Protein AF-A0A818Z1J7-F1 (afdb_monomer_lite)

Sequence (188 aa):
MALNLFRSGLSTTNNRHVLITLINIRTHFTKAPNHHTKPKWRPYRRAKVLDIDLPDFDKDRKLRSFTMAEQREYFKREGIPPVRTAEYKPLFIDASTEPFEAYVPPEGDGKATLMSRDRLNQFYTSLKKNLATRKHSSTIRKHEPDFEPLLFADIAQQKYVDAHQALVNRDEERLIQLVTPGSFAVNI

Foldseek 3Di:
DDDDDDDDDDDDDDDDDDDPDPPPPPPPPPPPPPDDPDPVCVVVVVVVDDPDDDPPVVVVVVLVVDDPVVNVVVCVVVVPDPDPPPPDDDDDAPDDLDDPDDDDPQPPPPDDDDDDPSVVVVVVVVVVVVVVVVVVVVVVCVVPVPDDPVVVVVVVVVLVVQLVVCVVVVPVVSNPVSDHPSVVVPPD

InterPro domains:
  IPR051975 Mitochondrial Large Ribosomal Subunit mL45 [PTHR28554] (20-181)

Radius of gyration: 43.11 Å; chains: 1; bounding box: 66×80×138 Å

Structure (mmCIF, N/CA/C/O backbone):
data_AF-A0A818Z1J7-F1
#
_entry.id   AF-A0A818Z1J7-F1
#
loop_
_atom_site.group_PDB
_atom_site.id
_atom_site.type_symbol
_atom_site.label_atom_id
_atom_site.label_alt_id
_atom_site.label_comp_id
_atom_site.label_asym_id
_atom_site.label_entity_id
_atom_site.label_seq_id
_atom_site.pdbx_PDB_ins_code
_atom_site.Cartn_x
_atom_site.Cartn_y
_atom_site.Cartn_z
_atom_site.occupancy
_atom_site.B_iso_or_equiv
_atom_site.auth_seq_id
_atom_site.auth_comp_id
_atom_site.auth_asym_id
_atom_site.auth_atom_id
_atom_site.pdbx_PDB_model_num
ATOM 1 N N . MET A 1 1 ? -25.117 -46.210 -109.371 1.00 36.09 1 MET A N 1
ATOM 2 C CA . MET A 1 1 ? -24.989 -47.653 -109.658 1.00 36.09 1 MET A CA 1
ATOM 3 C C . MET A 1 1 ? -24.403 -48.324 -108.425 1.00 36.09 1 MET A C 1
ATOM 5 O O . MET A 1 1 ? -23.426 -47.819 -107.894 1.00 36.09 1 MET A O 1
ATOM 9 N N . ALA A 1 2 ? -25.083 -49.361 -107.936 1.00 32.66 2 ALA A N 1
ATOM 10 C CA . ALA A 1 2 ? -24.709 -50.234 -106.814 1.00 32.66 2 ALA A CA 1
ATOM 11 C C . ALA A 1 2 ? -23.374 -50.984 -107.100 1.00 32.66 2 ALA A C 1
ATOM 13 O O . ALA A 1 2 ? -22.930 -50.944 -108.241 1.00 32.66 2 ALA A O 1
ATOM 14 N N . LEU A 1 3 ? -22.619 -51.631 -106.201 1.00 31.86 3 LEU A N 1
ATOM 15 C CA . LEU A 1 3 ? -22.856 -52.519 -105.045 1.00 31.86 3 LEU A CA 1
ATOM 16 C C . LEU A 1 3 ? -21.504 -52.602 -104.255 1.00 31.86 3 LEU A C 1
ATOM 18 O O . LEU A 1 3 ? -20.457 -52.565 -104.888 1.00 31.86 3 LEU A O 1
ATOM 22 N N . ASN A 1 4 ? -21.462 -52.540 -102.909 1.00 37.41 4 ASN A N 1
ATOM 23 C CA . ASN A 1 4 ? -21.386 -53.679 -101.950 1.00 37.41 4 ASN A CA 1
ATOM 24 C C . ASN A 1 4 ? -20.113 -54.561 -102.090 1.00 37.41 4 ASN A C 1
ATOM 26 O O . ASN A 1 4 ? -19.904 -55.136 -103.148 1.00 37.41 4 ASN A O 1
ATOM 30 N N . LEU A 1 5 ? -19.196 -54.686 -101.111 1.00 38.97 5 LEU A N 1
ATOM 31 C CA . LEU A 1 5 ? -19.165 -55.591 -99.923 1.00 38.97 5 LEU A CA 1
ATOM 32 C C . LEU A 1 5 ? -17.669 -55.692 -99.488 1.00 38.97 5 LEU A C 1
ATOM 34 O O . LEU A 1 5 ? -16.809 -55.444 -100.320 1.00 38.97 5 LEU A O 1
ATOM 38 N N . PHE A 1 6 ? -17.180 -56.127 -98.323 1.00 34.34 6 PHE A N 1
ATOM 39 C CA . PHE A 1 6 ? -17.653 -56.421 -96.971 1.00 34.34 6 PHE A CA 1
ATOM 40 C C . PHE A 1 6 ? -16.395 -56.843 -96.168 1.00 34.34 6 PHE A C 1
ATOM 42 O O . PHE A 1 6 ? -15.581 -57.618 -96.654 1.00 34.34 6 PHE A O 1
ATOM 49 N N . ARG A 1 7 ? -16.241 -56.280 -94.963 1.00 43.38 7 ARG A N 1
ATOM 50 C CA . ARG A 1 7 ? -15.612 -56.804 -93.725 1.00 43.38 7 ARG A CA 1
ATOM 51 C C . ARG A 1 7 ? -14.855 -58.156 -93.743 1.00 43.38 7 ARG A C 1
ATOM 53 O O . ARG A 1 7 ? -15.453 -59.180 -94.041 1.00 43.38 7 ARG A O 1
ATOM 60 N N . SER A 1 8 ? -13.697 -58.183 -93.068 1.00 35.88 8 SER A N 1
ATOM 61 C CA . SER A 1 8 ? -13.413 -59.135 -91.967 1.00 35.88 8 SER A CA 1
ATOM 62 C C . SER A 1 8 ? -12.205 -58.681 -91.134 1.00 35.88 8 SER A C 1
ATOM 64 O O . SER A 1 8 ? -11.176 -58.319 -91.696 1.00 35.88 8 SER A O 1
ATOM 66 N N . GLY A 1 9 ? -12.331 -58.698 -89.805 1.00 36.06 9 GLY A N 1
ATOM 67 C CA . GLY A 1 9 ? -11.273 -58.334 -88.861 1.00 36.06 9 GLY A CA 1
ATOM 68 C C . GLY A 1 9 ? -10.889 -59.456 -87.890 1.00 36.06 9 GLY A C 1
ATOM 69 O O . GLY A 1 9 ? -11.550 -60.486 -87.845 1.00 36.06 9 GLY A O 1
ATOM 70 N N . LEU A 1 10 ? -9.872 -59.125 -87.079 1.00 46.72 10 LEU A N 1
ATOM 71 C CA . LEU A 1 10 ? -9.457 -59.666 -85.770 1.00 46.72 10 LEU A CA 1
ATOM 72 C C . LEU A 1 10 ? -8.894 -61.099 -85.675 1.00 46.72 10 LEU A C 1
ATOM 74 O O . LEU A 1 10 ? -9.605 -62.079 -85.853 1.00 46.72 10 LEU A O 1
ATOM 78 N N . SER A 1 11 ? -7.667 -61.198 -85.141 1.00 33.69 11 SER A N 1
ATOM 79 C CA . SER A 1 11 ? -7.313 -62.250 -84.176 1.00 33.69 11 SER A CA 1
ATOM 80 C C . SER A 1 11 ? -6.365 -61.721 -83.091 1.00 33.69 11 SER A C 1
ATOM 82 O O . SER A 1 11 ? -5.246 -61.288 -83.362 1.00 33.69 11 SER A O 1
ATOM 84 N N . THR A 1 12 ? -6.829 -61.779 -81.849 1.00 43.91 12 THR A N 1
ATOM 85 C CA . THR A 1 12 ? -6.055 -61.743 -80.600 1.00 43.91 12 THR A CA 1
ATOM 86 C C . THR A 1 12 ? -5.358 -63.085 -80.346 1.00 43.91 12 THR A C 1
ATOM 88 O O . THR A 1 12 ? -5.980 -64.094 -80.644 1.00 43.91 12 THR A O 1
ATOM 91 N N . THR A 1 13 ? -4.161 -63.099 -79.730 1.00 41.19 13 THR A N 1
ATOM 92 C CA . THR A 1 13 ? -3.827 -63.821 -78.465 1.00 41.19 13 THR A CA 1
ATOM 93 C C . THR A 1 13 ? -2.324 -63.761 -78.110 1.00 41.19 13 THR A C 1
ATOM 95 O O . THR A 1 13 ? -1.486 -64.212 -78.878 1.00 41.19 13 THR A O 1
ATOM 98 N N . ASN A 1 14 ? -2.045 -63.248 -76.901 1.00 36.81 14 ASN A N 1
ATOM 99 C CA . ASN A 1 14 ? -1.103 -63.688 -75.851 1.00 36.81 14 ASN A CA 1
ATOM 100 C C . ASN A 1 14 ? 0.264 -64.324 -76.188 1.00 36.81 14 ASN A C 1
ATOM 102 O O . ASN A 1 14 ? 0.317 -65.433 -76.701 1.00 36.81 14 ASN A O 1
ATOM 106 N N . ASN A 1 15 ? 1.338 -63.747 -75.624 1.00 39.16 15 ASN A N 1
ATOM 107 C CA . ASN A 1 15 ? 2.280 -64.489 -74.770 1.00 39.16 15 ASN A CA 1
ATOM 108 C C . ASN A 1 15 ? 3.037 -63.560 -73.801 1.00 39.16 15 ASN A C 1
ATOM 110 O O . ASN A 1 15 ? 3.575 -62.521 -74.170 1.00 39.16 15 ASN A O 1
ATOM 114 N N . ARG A 1 16 ? 3.011 -63.951 -72.524 1.00 40.19 16 ARG A N 1
ATOM 115 C CA . ARG A 1 16 ? 3.645 -63.315 -71.363 1.00 40.19 16 ARG A CA 1
ATOM 116 C C . ARG A 1 16 ? 5.148 -63.576 -71.404 1.00 40.19 16 ARG A C 1
ATOM 118 O O . ARG A 1 16 ? 5.475 -64.731 -71.586 1.00 40.19 16 ARG A O 1
ATOM 125 N N . HIS A 1 17 ? 6.004 -62.593 -71.114 1.00 32.59 17 HIS A N 1
ATOM 126 C CA . HIS A 1 17 ? 7.209 -62.766 -70.280 1.00 32.59 17 HIS A CA 1
ATOM 127 C C . HIS A 1 17 ? 7.753 -61.396 -69.828 1.00 32.59 17 HIS A C 1
ATOM 129 O O . HIS A 1 17 ? 8.353 -60.648 -70.586 1.00 32.59 17 HIS A O 1
ATOM 135 N N . VAL A 1 18 ? 7.440 -61.082 -68.568 1.00 45.03 18 VAL A N 1
ATOM 136 C CA . VAL A 1 18 ? 8.271 -60.427 -67.544 1.00 45.03 18 VAL A CA 1
ATOM 137 C C . VAL A 1 18 ? 9.494 -59.646 -68.042 1.00 45.03 18 VAL A C 1
ATOM 139 O O . VAL A 1 18 ? 10.533 -60.236 -68.298 1.00 45.03 18 VAL A O 1
ATOM 142 N N . LEU A 1 19 ? 9.414 -58.316 -67.986 1.00 30.86 19 LEU A N 1
ATOM 143 C CA . LEU A 1 19 ? 10.537 -57.454 -67.610 1.00 30.86 19 LEU A CA 1
ATOM 144 C C . LEU A 1 19 ? 9.967 -56.289 -66.798 1.00 30.86 19 LEU A C 1
ATOM 146 O O . LEU A 1 19 ? 9.574 -55.247 -67.316 1.00 30.86 19 LEU A O 1
ATOM 150 N N . ILE A 1 20 ? 9.866 -56.525 -65.490 1.00 36.69 20 ILE A N 1
ATOM 151 C CA . ILE A 1 20 ? 9.662 -55.487 -64.484 1.00 36.69 20 ILE A CA 1
ATOM 152 C C . ILE A 1 20 ? 10.943 -54.650 -64.501 1.00 36.69 20 ILE A C 1
ATOM 154 O O . ILE A 1 20 ? 11.940 -55.003 -63.873 1.00 36.69 20 ILE A O 1
ATOM 158 N N . THR A 1 21 ? 10.953 -53.567 -65.275 1.00 36.56 21 THR A N 1
ATOM 159 C CA . THR A 1 21 ? 11.998 -52.554 -65.163 1.00 36.56 21 THR A CA 1
ATOM 160 C C . THR A 1 21 ? 11.827 -51.883 -63.811 1.00 36.56 21 THR A C 1
ATOM 162 O O . THR A 1 21 ? 10.853 -51.167 -63.579 1.00 36.56 21 THR A O 1
ATOM 165 N N . LEU A 1 22 ? 12.766 -52.165 -62.911 1.00 33.25 22 LEU A N 1
ATOM 166 C CA . LEU A 1 22 ? 12.952 -51.480 -61.642 1.00 33.25 22 LEU A CA 1
ATOM 167 C C . LEU A 1 22 ? 12.948 -49.967 -61.892 1.00 33.25 22 LEU A C 1
ATOM 169 O O . LEU A 1 22 ? 13.926 -49.403 -62.384 1.00 33.25 22 LEU A O 1
ATOM 173 N N . ILE A 1 23 ? 11.837 -49.308 -61.560 1.00 35.66 23 ILE A N 1
ATOM 174 C CA . ILE A 1 23 ? 11.794 -47.857 -61.427 1.00 35.66 23 ILE A CA 1
ATOM 175 C C . ILE A 1 23 ? 12.678 -47.547 -60.224 1.00 35.66 23 ILE A C 1
ATOM 177 O O . ILE A 1 23 ? 12.293 -47.713 -59.069 1.00 35.66 23 ILE A O 1
ATOM 181 N N . ASN A 1 24 ? 13.913 -47.168 -60.520 1.00 34.34 24 ASN A N 1
ATOM 182 C CA . ASN A 1 24 ? 14.900 -46.741 -59.552 1.00 34.34 24 ASN A CA 1
ATOM 183 C C . ASN A 1 24 ? 14.463 -45.358 -59.042 1.00 34.34 24 ASN A C 1
ATOM 185 O O . ASN A 1 24 ? 14.883 -44.326 -59.563 1.00 34.34 24 ASN A O 1
ATOM 189 N N . ILE A 1 25 ? 13.547 -45.323 -58.068 1.00 43.12 25 ILE A N 1
ATOM 190 C CA . ILE A 1 25 ? 13.169 -44.090 -57.374 1.00 43.12 25 ILE A CA 1
ATOM 191 C C . ILE A 1 25 ? 14.331 -43.731 -56.447 1.00 43.12 25 ILE A C 1
ATOM 193 O O . ILE A 1 25 ? 14.299 -43.946 -55.237 1.00 43.12 25 ILE A O 1
ATOM 197 N N . ARG A 1 26 ? 15.393 -43.165 -57.019 1.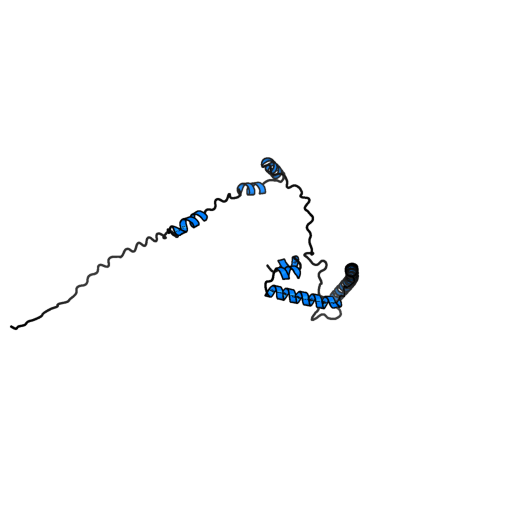00 38.00 26 ARG A N 1
ATOM 198 C CA . ARG A 1 26 ? 16.381 -42.429 -56.244 1.00 38.00 26 ARG A CA 1
ATOM 199 C C . ARG A 1 26 ? 15.754 -41.084 -55.898 1.00 38.00 26 ARG A C 1
ATOM 201 O O . ARG A 1 26 ? 15.987 -40.087 -56.575 1.00 38.00 26 ARG A O 1
ATOM 208 N N . THR A 1 27 ? 14.917 -41.052 -54.860 1.00 46.91 27 THR A N 1
ATOM 209 C CA . THR A 1 27 ? 14.489 -39.789 -54.253 1.00 46.91 27 THR A CA 1
ATOM 210 C C . THR A 1 27 ? 15.706 -39.144 -53.604 1.00 46.91 27 THR A C 1
ATOM 212 O O . THR A 1 27 ? 15.965 -39.304 -52.411 1.00 46.91 27 THR A O 1
ATOM 215 N N . HIS A 1 28 ? 16.471 -38.388 -54.384 1.00 46.50 28 HIS A N 1
ATOM 216 C CA . HIS A 1 28 ? 17.234 -37.291 -53.822 1.00 46.50 28 HIS A CA 1
ATOM 217 C C . HIS A 1 28 ? 16.204 -36.292 -53.290 1.00 46.50 28 HIS A C 1
ATOM 219 O O . HIS A 1 28 ? 15.769 -35.395 -54.006 1.00 46.50 28 HIS A O 1
ATOM 225 N N . PHE A 1 29 ? 15.780 -36.454 -52.034 1.00 48.66 29 PHE A N 1
ATOM 226 C CA . PHE A 1 29 ? 15.201 -35.355 -51.273 1.00 48.66 29 PHE A CA 1
ATOM 227 C C . PHE A 1 29 ? 16.310 -34.317 -51.072 1.00 48.66 29 PHE A C 1
ATOM 229 O O . PHE A 1 29 ? 16.877 -34.173 -49.991 1.00 48.66 29 PHE A O 1
ATOM 236 N N . THR A 1 30 ? 16.645 -33.571 -52.123 1.00 54.38 30 THR A N 1
ATOM 237 C CA . THR A 1 30 ? 17.171 -32.229 -51.934 1.00 54.38 30 THR A CA 1
ATOM 238 C C . THR A 1 30 ? 16.044 -31.500 -51.227 1.00 54.38 30 THR A C 1
ATOM 240 O O . THR A 1 30 ? 15.013 -31.230 -51.846 1.00 54.38 30 THR A O 1
ATOM 243 N N . LYS A 1 31 ? 16.164 -31.269 -49.914 1.00 54.44 31 LYS A N 1
ATOM 244 C CA . LYS A 1 31 ? 15.254 -30.356 -49.220 1.00 54.44 31 LYS A CA 1
ATOM 245 C C . LYS A 1 31 ? 15.236 -29.093 -50.071 1.00 54.44 31 LYS A C 1
ATOM 247 O O . LYS A 1 31 ? 16.276 -28.447 -50.200 1.00 54.44 31 LYS A O 1
ATOM 252 N N . ALA A 1 32 ? 14.108 -28.798 -50.720 1.00 55.69 32 ALA A N 1
ATOM 253 C CA . ALA A 1 32 ? 13.959 -27.528 -51.405 1.00 55.69 32 ALA A CA 1
ATOM 254 C C . ALA A 1 32 ? 14.344 -26.462 -50.372 1.00 55.69 32 ALA A C 1
ATOM 256 O O . ALA A 1 32 ? 13.879 -26.561 -49.228 1.00 55.69 32 ALA A O 1
ATOM 257 N N . PRO A 1 33 ? 15.251 -25.521 -50.687 1.00 59.09 33 PRO A N 1
ATOM 258 C CA . PRO A 1 33 ? 15.600 -24.497 -49.724 1.00 59.09 33 PRO A CA 1
ATOM 259 C C . PRO A 1 33 ? 14.288 -23.855 -49.286 1.00 59.09 33 PRO A C 1
ATOM 261 O O .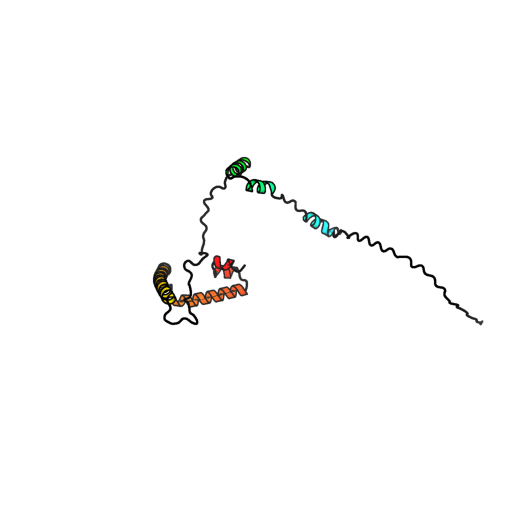 PRO A 1 33 ? 13.502 -23.421 -50.130 1.00 59.09 33 PRO A O 1
ATOM 264 N N . ASN A 1 34 ? 14.026 -23.831 -47.976 1.00 57.59 34 ASN A N 1
ATOM 265 C CA . ASN A 1 34 ? 12.813 -23.246 -47.396 1.00 57.59 34 ASN A CA 1
ATOM 266 C C . ASN A 1 34 ? 12.894 -21.704 -47.450 1.00 57.59 34 ASN A C 1
ATOM 268 O O . ASN A 1 34 ? 12.636 -20.987 -46.489 1.00 57.59 34 ASN A O 1
ATOM 272 N N . HIS A 1 35 ? 13.384 -21.199 -48.579 1.00 62.41 35 HIS A N 1
ATOM 273 C CA . HIS A 1 35 ? 13.694 -19.828 -48.881 1.00 62.41 35 HIS A CA 1
ATOM 274 C C . HIS A 1 35 ? 12.859 -19.441 -50.092 1.00 62.41 35 HIS A C 1
ATOM 276 O O . HIS A 1 35 ? 13.107 -19.826 -51.235 1.00 62.41 35 HIS A O 1
ATOM 282 N N . HIS A 1 36 ? 11.846 -18.642 -49.817 1.00 66.94 36 HIS A N 1
ATOM 283 C CA . HIS A 1 36 ? 10.948 -18.121 -50.816 1.00 66.94 36 HIS A CA 1
ATOM 284 C C . HIS A 1 36 ? 11.689 -17.209 -51.816 1.00 66.94 36 HIS A C 1
ATOM 286 O O . HIS A 1 36 ? 12.124 -16.112 -51.472 1.00 66.94 36 HIS A O 1
ATOM 292 N N . THR A 1 37 ? 11.826 -17.620 -53.076 1.00 73.62 37 THR A N 1
ATOM 293 C CA . THR A 1 37 ? 12.627 -16.910 -54.093 1.00 73.62 37 THR A CA 1
ATOM 294 C C . THR A 1 37 ? 11.957 -15.675 -54.706 1.00 73.62 37 THR A C 1
ATOM 296 O O . THR A 1 37 ? 12.637 -14.925 -55.407 1.00 73.62 37 THR A O 1
ATOM 299 N N . LYS A 1 38 ? 10.670 -15.380 -54.437 1.00 84.75 38 LYS A N 1
ATOM 300 C CA . LYS A 1 38 ? 9.993 -14.262 -55.128 1.00 84.75 38 LYS A CA 1
ATOM 301 C C . LYS A 1 38 ? 10.608 -12.888 -54.778 1.00 84.75 38 LYS A C 1
ATOM 303 O O . LYS A 1 38 ? 10.966 -12.654 -53.615 1.00 84.75 38 LYS A O 1
ATOM 308 N N . PRO A 1 39 ? 10.658 -11.943 -55.742 1.00 85.38 39 PRO A N 1
ATOM 309 C CA . PRO A 1 39 ? 11.245 -10.612 -55.551 1.00 85.38 39 PRO A CA 1
ATOM 310 C C . PRO A 1 39 ? 10.586 -9.765 -54.457 1.00 85.38 39 PRO A C 1
ATOM 312 O O . PRO A 1 39 ? 11.291 -9.046 -53.754 1.00 85.38 39 PRO A O 1
ATOM 315 N N . LYS A 1 40 ? 9.265 -9.909 -54.262 1.00 85.50 40 LYS A N 1
ATOM 316 C CA . LYS A 1 40 ? 8.468 -9.180 -53.253 1.00 85.50 40 LYS A CA 1
ATOM 317 C C . LYS A 1 40 ? 9.055 -9.263 -51.837 1.00 85.50 40 LYS A C 1
ATOM 319 O O . LYS A 1 40 ? 8.903 -8.335 -51.055 1.00 85.50 40 LYS A O 1
ATOM 324 N N . TRP A 1 41 ? 9.759 -10.350 -51.518 1.00 86.75 41 TRP A N 1
ATOM 325 C CA . TRP A 1 41 ? 10.260 -10.617 -50.167 1.00 86.75 41 TRP A CA 1
ATOM 326 C C . TRP A 1 41 ? 11.756 -10.353 -49.994 1.00 86.75 41 TRP A C 1
ATOM 328 O O . TRP A 1 41 ? 12.288 -10.529 -48.902 1.00 86.75 41 TRP A O 1
ATOM 338 N N . ARG A 1 42 ? 12.442 -9.889 -51.049 1.00 82.81 42 ARG A N 1
ATOM 339 C CA . ARG A 1 42 ? 13.832 -9.413 -50.970 1.00 82.81 42 ARG A CA 1
ATOM 340 C C . ARG A 1 42 ? 14.052 -8.341 -49.889 1.00 82.81 42 ARG A C 1
ATOM 342 O O . ARG A 1 42 ? 15.030 -8.504 -49.161 1.00 82.81 42 ARG A O 1
ATOM 349 N N . PRO A 1 43 ? 13.199 -7.303 -49.729 1.00 85.81 43 PRO A N 1
ATOM 350 C CA . PRO A 1 43 ? 13.417 -6.294 -48.690 1.00 85.81 43 PRO A CA 1
ATOM 351 C C . PRO A 1 43 ? 13.303 -6.879 -47.277 1.00 85.81 43 PRO A C 1
ATOM 353 O O . PRO A 1 43 ? 14.186 -6.654 -46.461 1.00 85.81 43 PRO A O 1
ATOM 356 N N . TYR A 1 44 ? 12.300 -7.721 -47.010 1.00 84.88 44 TYR A N 1
ATOM 357 C CA . TYR A 1 44 ? 12.121 -8.359 -45.698 1.00 84.88 44 TYR A CA 1
ATOM 358 C C . TYR A 1 44 ? 13.251 -9.333 -45.339 1.00 84.88 44 TYR A C 1
ATOM 360 O O . TYR A 1 44 ? 13.646 -9.431 -44.183 1.00 84.88 44 TYR A O 1
ATOM 368 N N . ARG A 1 45 ? 13.821 -10.034 -46.329 1.00 82.88 45 ARG A N 1
ATOM 369 C CA . ARG A 1 45 ? 15.004 -10.882 -46.106 1.00 82.88 45 ARG A CA 1
ATOM 370 C C . ARG A 1 45 ? 16.247 -10.081 -45.762 1.00 82.88 45 ARG A C 1
ATOM 372 O O . ARG A 1 45 ? 17.026 -10.528 -44.931 1.00 82.88 45 ARG A O 1
ATOM 379 N N . ARG A 1 46 ? 16.419 -8.923 -46.400 1.00 81.31 46 ARG A N 1
ATOM 380 C CA . ARG A 1 46 ? 17.490 -7.987 -46.061 1.00 81.31 46 ARG A CA 1
ATOM 381 C C . ARG A 1 46 ? 17.289 -7.441 -44.645 1.00 81.31 46 ARG A C 1
ATOM 383 O O . ARG A 1 46 ? 18.231 -7.449 -43.877 1.00 81.31 46 ARG A O 1
ATOM 390 N N . ALA A 1 47 ? 16.053 -7.094 -44.285 1.00 85.44 47 ALA A N 1
ATOM 391 C CA . ALA A 1 47 ? 15.695 -6.567 -42.967 1.00 85.44 47 ALA A CA 1
ATOM 392 C C . ALA A 1 47 ? 15.778 -7.587 -41.812 1.00 85.44 47 ALA A C 1
ATOM 394 O O . ALA A 1 47 ? 15.737 -7.188 -40.655 1.00 85.44 47 ALA A O 1
ATOM 395 N N . LYS A 1 48 ? 15.887 -8.896 -42.091 1.00 79.62 48 LYS A N 1
ATOM 396 C CA . LYS A 1 48 ? 16.131 -9.920 -41.056 1.00 79.62 48 LYS A CA 1
ATOM 397 C C . LYS A 1 48 ? 17.522 -9.776 -40.431 1.00 79.62 48 LYS A C 1
ATOM 399 O O . LYS A 1 48 ? 17.701 -10.107 -39.263 1.00 79.62 48 LYS A O 1
ATOM 404 N N . VAL A 1 49 ? 18.506 -9.367 -41.230 1.00 81.00 49 VAL A N 1
ATOM 405 C CA . VAL A 1 49 ? 19.862 -9.107 -40.750 1.00 81.00 49 VAL A CA 1
ATOM 406 C C . VAL A 1 49 ? 19.861 -7.665 -40.276 1.00 81.00 49 VAL A C 1
ATOM 408 O O . VAL A 1 49 ? 19.892 -6.741 -41.081 1.00 81.00 49 VAL A O 1
ATOM 411 N N . LEU A 1 50 ? 19.686 -7.496 -38.971 1.00 82.50 50 LEU A N 1
ATOM 412 C CA . LEU A 1 50 ? 19.786 -6.198 -38.331 1.00 82.50 50 LEU A CA 1
ATOM 413 C C . LEU A 1 50 ? 21.258 -5.987 -37.983 1.00 82.50 50 LEU A C 1
ATOM 415 O O . LEU A 1 50 ? 21.831 -6.801 -37.257 1.00 82.50 50 LEU A O 1
ATOM 419 N N . ASP A 1 51 ? 21.846 -4.909 -38.493 1.00 81.56 51 ASP A N 1
ATOM 420 C CA . ASP A 1 51 ? 23.181 -4.462 -38.098 1.00 81.56 51 ASP A CA 1
ATOM 421 C C . ASP A 1 51 ? 23.062 -3.804 -36.715 1.00 81.56 51 ASP A C 1
ATOM 423 O O . ASP A 1 51 ? 22.967 -2.587 -36.579 1.00 81.56 51 ASP A O 1
ATOM 427 N N . ILE A 1 52 ? 22.926 -4.640 -35.686 1.00 83.75 52 ILE A N 1
ATOM 428 C CA . ILE A 1 52 ? 22.929 -4.223 -34.286 1.00 83.75 52 ILE A CA 1
ATOM 429 C C . ILE A 1 52 ? 24.335 -4.490 -33.778 1.00 83.75 52 ILE A C 1
ATOM 431 O O . ILE A 1 52 ? 24.814 -5.619 -33.875 1.00 83.75 52 ILE A O 1
ATOM 435 N N . ASP A 1 53 ? 24.983 -3.482 -33.209 1.00 85.44 53 ASP A N 1
ATOM 436 C CA . ASP A 1 53 ? 26.221 -3.705 -32.477 1.00 85.44 53 ASP A CA 1
ATOM 437 C C . ASP A 1 53 ? 25.883 -4.494 -31.211 1.00 85.44 53 ASP A C 1
ATOM 439 O O . ASP A 1 53 ? 25.221 -3.994 -30.295 1.00 85.44 53 ASP A O 1
ATOM 443 N N . LEU A 1 54 ? 26.270 -5.773 -31.184 1.00 84.19 54 LEU A N 1
ATOM 444 C CA . LEU A 1 54 ? 26.089 -6.579 -29.985 1.00 84.19 54 LEU A CA 1
ATOM 445 C C . LEU A 1 54 ? 27.003 -6.027 -28.882 1.00 84.19 54 LEU A C 1
ATOM 447 O O . LEU A 1 54 ? 28.153 -5.668 -29.156 1.00 84.19 54 LEU A O 1
ATOM 451 N N . PRO A 1 55 ? 26.532 -6.010 -27.625 1.00 86.56 55 PRO A N 1
ATOM 452 C CA . PRO A 1 55 ? 27.407 -5.791 -26.488 1.00 86.56 55 PRO A CA 1
ATOM 453 C C . PRO A 1 55 ? 28.561 -6.797 -26.501 1.00 86.56 55 PRO A C 1
ATOM 455 O O . PRO A 1 55 ? 28.387 -7.968 -26.846 1.00 86.56 55 PRO A O 1
ATOM 458 N N . ASP A 1 56 ? 29.739 -6.346 -26.091 1.00 87.50 56 ASP A N 1
ATOM 459 C CA . ASP A 1 56 ? 30.902 -7.215 -25.969 1.00 87.50 56 ASP A CA 1
ATOM 460 C C . ASP A 1 56 ? 30.795 -8.058 -24.687 1.00 87.50 56 ASP A C 1
ATOM 462 O O . ASP A 1 56 ? 31.192 -7.647 -23.593 1.00 87.50 56 ASP A O 1
ATOM 466 N N . PHE A 1 57 ? 30.222 -9.253 -24.826 1.00 86.81 57 PHE A N 1
ATOM 467 C CA . PHE A 1 57 ? 29.990 -10.172 -23.711 1.00 86.81 57 PHE A CA 1
ATOM 468 C C . PHE A 1 57 ? 31.280 -10.664 -23.040 1.00 86.81 57 PHE A C 1
ATOM 470 O O . PHE A 1 57 ? 31.242 -11.083 -21.877 1.00 86.81 57 PHE A O 1
ATOM 477 N N . ASP A 1 58 ? 32.421 -10.616 -23.734 1.00 88.31 58 ASP A N 1
ATOM 478 C CA . ASP A 1 58 ? 33.702 -11.032 -23.166 1.00 88.31 58 ASP A CA 1
ATOM 479 C C . ASP A 1 58 ? 34.224 -9.994 -22.168 1.00 88.31 58 ASP A C 1
ATOM 481 O O . ASP A 1 58 ? 34.756 -10.364 -21.114 1.00 88.31 58 ASP A O 1
ATOM 485 N N . LYS A 1 59 ? 33.987 -8.699 -22.423 1.00 84.81 59 LYS A N 1
ATOM 486 C CA . LYS A 1 59 ? 34.266 -7.628 -21.450 1.00 84.81 59 LYS A CA 1
ATOM 487 C C . LYS A 1 59 ? 33.442 -7.799 -20.180 1.00 84.81 59 LYS A C 1
ATOM 489 O O . LYS A 1 59 ? 34.002 -7.746 -19.085 1.00 84.81 59 LYS A O 1
ATOM 494 N N . ASP A 1 60 ? 32.151 -8.093 -20.311 1.00 84.00 60 ASP A N 1
ATOM 495 C CA . ASP A 1 60 ? 31.256 -8.314 -19.170 1.00 84.00 60 ASP A CA 1
ATOM 496 C C . ASP A 1 60 ? 31.653 -9.537 -18.342 1.00 84.00 60 ASP A C 1
ATOM 498 O O . ASP A 1 60 ? 31.610 -9.514 -17.108 1.00 84.00 60 ASP A O 1
ATOM 502 N N . ARG A 1 61 ? 32.050 -10.627 -19.007 1.00 87.31 61 ARG A N 1
ATOM 503 C CA . ARG A 1 61 ? 32.529 -11.834 -18.327 1.00 87.31 61 ARG A CA 1
ATOM 504 C C . ARG A 1 61 ? 33.816 -11.549 -17.553 1.00 87.31 61 ARG A C 1
ATOM 506 O O . ARG A 1 61 ? 33.940 -11.974 -16.405 1.00 87.31 61 ARG A O 1
ATOM 513 N N . LYS A 1 62 ? 34.740 -10.796 -18.154 1.00 87.31 62 LYS A N 1
ATOM 514 C CA . LYS A 1 62 ? 36.004 -10.394 -17.529 1.00 87.31 62 LYS A CA 1
ATOM 515 C C . LYS A 1 62 ? 35.774 -9.467 -16.332 1.00 87.31 62 LYS A C 1
ATOM 517 O O . LYS A 1 62 ? 36.336 -9.700 -15.265 1.00 87.31 62 LYS A O 1
ATOM 522 N N . LEU A 1 63 ? 34.873 -8.494 -16.469 1.00 85.44 63 LEU A N 1
ATOM 523 C CA . LEU A 1 63 ? 34.462 -7.574 -15.405 1.00 85.44 63 LEU A CA 1
ATOM 524 C C . LEU A 1 63 ? 33.959 -8.293 -14.149 1.00 85.44 63 LEU A C 1
ATOM 526 O O . LEU A 1 63 ? 34.361 -7.946 -13.042 1.00 85.44 63 LEU A O 1
ATOM 530 N N . ARG A 1 64 ? 33.129 -9.331 -14.313 1.00 85.19 64 ARG A N 1
ATOM 531 C CA . ARG A 1 64 ? 32.607 -10.134 -13.189 1.00 85.19 64 ARG A CA 1
ATOM 532 C C . ARG A 1 64 ? 33.687 -10.941 -12.468 1.00 85.19 64 ARG A C 1
ATOM 534 O O . ARG A 1 64 ? 33.508 -11.262 -11.300 1.00 85.19 64 ARG A O 1
ATOM 541 N N . SER A 1 65 ? 34.774 -11.285 -13.161 1.00 89.06 65 SER A N 1
ATOM 542 C CA . SER A 1 65 ? 35.895 -12.046 -12.591 1.00 89.06 65 SER A CA 1
ATOM 543 C C . SER A 1 65 ? 36.911 -11.184 -11.836 1.00 89.06 65 SER A C 1
ATOM 545 O O . SER A 1 65 ? 37.698 -11.719 -11.061 1.00 89.06 65 SER A O 1
ATOM 547 N N . PHE A 1 66 ? 36.896 -9.865 -12.047 1.00 89.25 66 PHE A N 1
ATOM 548 C CA . PHE A 1 66 ? 37.822 -8.940 -11.404 1.00 89.25 66 PHE A CA 1
ATOM 549 C C . PHE A 1 66 ? 37.492 -8.706 -9.932 1.00 89.25 66 PHE A C 1
ATOM 551 O O . PHE A 1 66 ? 36.328 -8.616 -9.533 1.00 89.25 66 PHE A O 1
ATOM 558 N N . THR A 1 67 ? 38.537 -8.496 -9.137 1.00 92.94 67 THR A N 1
ATOM 559 C CA . THR A 1 67 ? 38.424 -7.967 -7.776 1.00 92.94 67 THR A CA 1
ATOM 560 C C . THR A 1 67 ? 37.991 -6.497 -7.790 1.00 92.94 67 THR A C 1
ATOM 562 O O . THR A 1 67 ? 38.128 -5.788 -8.786 1.00 92.94 67 THR A O 1
ATOM 565 N N . MET A 1 68 ? 37.491 -5.986 -6.662 1.00 85.94 68 MET A N 1
ATOM 566 C CA . MET A 1 68 ? 36.978 -4.610 -6.580 1.00 85.94 68 MET A CA 1
ATOM 567 C C . MET A 1 68 ? 38.036 -3.535 -6.922 1.00 85.94 68 MET A C 1
ATOM 569 O O . MET A 1 68 ? 37.690 -2.454 -7.398 1.00 85.94 68 MET A O 1
ATOM 573 N N . ALA A 1 69 ? 39.327 -3.818 -6.704 1.00 89.69 69 ALA A N 1
ATOM 574 C CA . ALA A 1 69 ? 40.429 -2.928 -7.079 1.00 89.69 69 ALA A CA 1
ATOM 575 C C . ALA A 1 69 ? 40.678 -2.931 -8.597 1.00 89.69 69 ALA A C 1
ATOM 577 O O . ALA A 1 69 ? 40.716 -1.870 -9.217 1.00 89.69 69 ALA A O 1
ATOM 578 N N . GLU A 1 70 ? 40.748 -4.115 -9.204 1.00 92.31 70 GLU A N 1
ATOM 579 C CA . GLU A 1 70 ? 40.912 -4.285 -10.653 1.00 92.31 70 GLU A CA 1
ATOM 580 C C . GLU A 1 70 ? 39.727 -3.701 -11.432 1.00 92.31 70 GLU A C 1
ATOM 582 O O . GLU A 1 70 ? 39.919 -3.076 -12.474 1.00 92.31 70 GLU A O 1
ATOM 587 N N . 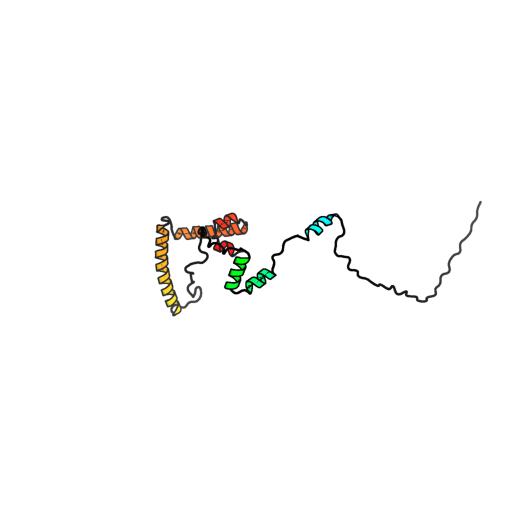GLN A 1 71 ? 38.504 -3.823 -10.902 1.00 90.38 71 GLN A N 1
ATOM 588 C CA . GLN A 1 71 ? 37.320 -3.175 -11.470 1.00 90.38 71 GLN A CA 1
ATOM 589 C C . GLN A 1 71 ? 37.471 -1.650 -11.483 1.00 90.38 71 GLN A C 1
ATOM 591 O O . GLN A 1 71 ? 37.214 -1.018 -12.504 1.00 90.38 71 GLN A O 1
ATOM 596 N N . ARG A 1 72 ? 37.937 -1.040 -10.385 1.00 88.31 72 ARG A N 1
ATOM 597 C CA . ARG A 1 72 ? 38.178 0.414 -10.324 1.00 88.31 72 ARG A CA 1
ATOM 598 C C . ARG A 1 72 ? 39.246 0.862 -11.319 1.00 88.31 72 ARG A C 1
ATOM 600 O O . ARG A 1 72 ? 39.074 1.897 -11.957 1.00 88.31 72 ARG A O 1
ATOM 607 N N . GLU A 1 73 ? 40.327 0.100 -11.469 1.00 91.69 73 GLU A N 1
ATOM 608 C CA . GLU A 1 73 ? 41.369 0.379 -12.465 1.00 91.69 73 GLU A CA 1
ATOM 609 C C . GLU A 1 73 ? 40.856 0.244 -13.898 1.00 91.69 73 GLU A C 1
ATOM 611 O O . GLU A 1 73 ? 41.169 1.086 -14.740 1.00 91.69 73 GLU A O 1
ATOM 616 N N . TYR A 1 74 ? 40.046 -0.782 -14.169 1.00 91.06 74 TYR A N 1
ATOM 617 C CA . TYR A 1 74 ? 39.369 -0.963 -15.448 1.00 91.06 74 TYR A CA 1
ATOM 618 C C . TYR A 1 74 ? 38.443 0.219 -15.749 1.00 91.06 74 TYR A C 1
ATOM 620 O O . TYR A 1 74 ? 38.600 0.854 -16.785 1.00 91.06 74 TYR A O 1
ATOM 628 N N . PHE A 1 75 ? 37.548 0.591 -14.827 1.00 91.06 75 PHE A N 1
ATOM 629 C CA . PHE A 1 75 ? 36.639 1.727 -15.014 1.00 91.06 75 PHE A CA 1
ATOM 630 C C . PHE A 1 75 ? 37.397 3.043 -15.215 1.00 91.06 75 PHE A C 1
ATOM 632 O O . PHE A 1 75 ? 37.033 3.833 -16.081 1.00 91.06 75 PHE A O 1
ATOM 639 N N . LYS A 1 76 ? 38.506 3.254 -14.494 1.00 91.12 76 LYS A N 1
ATOM 640 C CA . LYS A 1 76 ? 39.378 4.420 -14.690 1.00 91.12 76 LYS A CA 1
ATOM 641 C C . LYS A 1 76 ? 40.056 4.419 -16.064 1.00 91.12 76 LYS A C 1
ATOM 643 O O . LYS A 1 76 ? 40.175 5.479 -16.669 1.00 91.12 76 LYS A O 1
ATOM 648 N N . ARG A 1 77 ? 40.499 3.254 -16.550 1.00 92.06 77 ARG A N 1
ATOM 649 C CA . ARG A 1 77 ? 41.131 3.080 -17.869 1.00 92.06 77 ARG A CA 1
ATOM 650 C C . ARG A 1 77 ? 40.150 3.311 -19.012 1.00 92.06 77 ARG A C 1
ATOM 652 O O . ARG A 1 77 ? 40.493 4.005 -19.959 1.00 92.06 77 ARG A O 1
ATOM 659 N N . GLU A 1 78 ? 38.942 2.771 -18.888 1.00 90.75 78 GLU A N 1
ATOM 660 C CA . GLU A 1 78 ? 37.843 2.978 -19.838 1.00 90.75 78 GLU A CA 1
ATOM 661 C C . GLU A 1 78 ? 37.228 4.384 -19.725 1.00 90.75 78 GLU A C 1
ATOM 663 O O . GLU A 1 78 ? 36.364 4.753 -20.514 1.00 90.75 78 GLU A O 1
ATOM 668 N N . GLY A 1 79 ? 37.651 5.185 -18.739 1.00 90.31 79 GLY A N 1
ATOM 669 C CA . GLY A 1 79 ? 37.134 6.534 -18.524 1.00 90.31 79 GLY A CA 1
ATOM 670 C C . GLY A 1 79 ? 35.680 6.566 -18.051 1.00 90.31 79 GLY A C 1
ATOM 671 O O . GLY A 1 79 ? 35.030 7.600 -18.176 1.00 90.31 79 GLY A O 1
ATOM 672 N N . ILE A 1 80 ? 35.166 5.462 -17.502 1.00 89.06 80 ILE A N 1
ATOM 673 C CA . ILE A 1 80 ? 33.832 5.388 -16.907 1.00 89.06 80 ILE A CA 1
ATOM 674 C C . ILE A 1 80 ? 33.938 5.990 -15.501 1.00 89.06 80 ILE A C 1
ATOM 676 O O . ILE A 1 80 ? 34.536 5.370 -14.613 1.00 89.06 80 ILE A O 1
ATOM 680 N N . PRO A 1 81 ? 33.406 7.203 -15.264 1.00 85.00 81 PRO A N 1
ATOM 681 C CA . PRO A 1 81 ? 33.420 7.765 -13.926 1.00 85.00 81 PRO A CA 1
ATOM 682 C C . PRO A 1 81 ? 32.550 6.893 -13.011 1.00 85.00 81 PRO A C 1
ATOM 684 O O . PRO A 1 81 ? 31.572 6.300 -13.481 1.00 85.00 81 PRO A O 1
ATOM 687 N N . PRO A 1 82 ? 32.841 6.827 -11.698 1.00 84.69 82 PRO A N 1
ATOM 688 C CA . PRO A 1 82 ? 31.857 6.294 -10.771 1.00 84.69 82 PRO A CA 1
ATOM 689 C C . PRO A 1 82 ? 30.560 7.073 -10.983 1.00 84.69 82 PRO A C 1
ATOM 691 O O . PRO A 1 82 ? 30.590 8.297 -11.161 1.00 84.69 82 PRO A O 1
ATOM 694 N N . VAL A 1 83 ? 29.431 6.363 -10.994 1.00 78.44 83 VAL A N 1
ATOM 695 C CA . VAL A 1 83 ? 28.124 7.015 -11.035 1.00 78.44 83 VAL A CA 1
ATOM 696 C C . VAL A 1 83 ? 28.138 8.031 -9.901 1.00 78.44 83 VAL A C 1
ATOM 698 O O . VAL A 1 83 ? 28.376 7.663 -8.747 1.00 78.44 83 VAL A O 1
ATOM 701 N N . ARG A 1 84 ? 27.984 9.320 -10.236 1.00 76.31 84 ARG A N 1
ATOM 702 C CA . ARG A 1 84 ? 27.802 10.361 -9.222 1.00 76.31 84 ARG A CA 1
ATOM 703 C C . ARG A 1 84 ? 26.738 9.829 -8.275 1.00 76.31 84 ARG A C 1
ATOM 705 O O . ARG A 1 84 ? 25.718 9.356 -8.770 1.00 76.31 84 ARG A O 1
ATOM 712 N N . THR A 1 85 ? 26.976 9.852 -6.963 1.00 72.56 85 THR A N 1
ATOM 713 C CA . THR A 1 85 ? 25.913 9.578 -5.992 1.00 72.56 85 THR A CA 1
ATOM 714 C C . THR A 1 85 ? 24.840 10.609 -6.272 1.00 72.56 85 THR A C 1
ATOM 716 O O . THR A 1 85 ? 24.974 11.767 -5.888 1.00 72.56 85 THR A O 1
ATOM 719 N N . ALA A 1 86 ? 23.867 10.230 -7.094 1.00 64.75 86 ALA A N 1
ATOM 720 C CA . ALA A 1 86 ? 22.811 11.119 -7.487 1.00 64.75 86 ALA A CA 1
ATOM 721 C C . ALA A 1 86 ? 22.077 11.416 -6.189 1.00 64.75 86 ALA A C 1
ATOM 723 O O . ALA A 1 86 ? 21.539 10.510 -5.551 1.00 64.75 86 ALA A O 1
ATOM 724 N N . GLU A 1 87 ? 22.108 12.672 -5.764 1.00 71.19 87 GLU A N 1
ATOM 725 C CA . GLU A 1 87 ? 21.088 13.185 -4.870 1.00 71.19 87 GLU A CA 1
ATOM 726 C C . GLU A 1 87 ? 19.792 13.108 -5.676 1.00 71.19 87 GLU A C 1
ATOM 728 O O . GLU A 1 87 ? 19.439 14.014 -6.431 1.00 71.19 87 GLU A O 1
ATOM 733 N N . TYR A 1 88 ? 19.158 11.936 -5.660 1.00 74.12 88 TYR A N 1
ATOM 73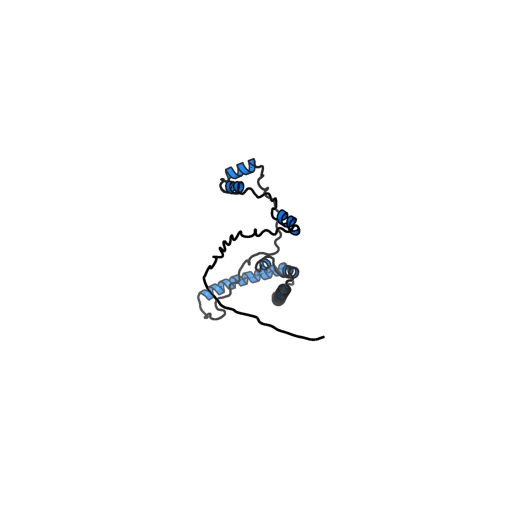4 C CA . TYR A 1 88 ? 17.898 11.747 -6.345 1.00 74.12 88 TYR A CA 1
ATOM 735 C C . TYR A 1 88 ? 16.910 12.734 -5.739 1.00 74.12 88 TYR A C 1
ATOM 737 O O . TYR A 1 88 ? 16.834 12.887 -4.516 1.00 74.12 88 TYR A O 1
ATOM 745 N N . LYS A 1 89 ? 16.110 13.373 -6.596 1.00 82.88 89 LYS A N 1
ATOM 746 C CA . LYS A 1 89 ? 14.865 13.973 -6.126 1.00 82.88 89 LYS A CA 1
ATOM 747 C C . LYS A 1 89 ? 14.131 12.889 -5.320 1.00 82.88 89 LYS A C 1
ATOM 749 O O . LYS A 1 89 ? 14.002 11.777 -5.844 1.00 82.88 89 LYS A O 1
ATOM 754 N N . PRO A 1 90 ? 13.694 13.166 -4.077 1.00 86.12 90 PRO A N 1
ATOM 755 C CA . PRO A 1 90 ? 13.013 12.161 -3.278 1.00 86.12 90 PRO A CA 1
ATOM 756 C C . PRO A 1 90 ? 11.817 11.637 -4.067 1.00 86.12 90 PRO A C 1
ATOM 758 O O . PRO A 1 90 ? 11.060 12.412 -4.661 1.00 86.12 90 PRO A O 1
ATOM 761 N N . LEU A 1 91 ? 11.691 10.314 -4.114 1.00 86.06 91 LEU A N 1
ATOM 762 C CA . LEU A 1 91 ? 10.563 9.669 -4.765 1.00 86.06 91 LEU A CA 1
ATOM 763 C C . LEU A 1 91 ? 9.318 9.943 -3.924 1.00 86.06 91 LEU A C 1
ATOM 765 O O . LEU A 1 91 ? 9.309 9.695 -2.718 1.00 86.06 91 LEU A O 1
ATOM 769 N N . PHE A 1 92 ? 8.286 10.480 -4.565 1.00 88.56 92 PHE A N 1
ATOM 770 C CA . PHE A 1 92 ? 6.976 10.599 -3.948 1.00 88.56 92 PHE A CA 1
ATOM 771 C C . PHE A 1 92 ? 6.296 9.234 -4.039 1.00 88.56 92 PHE A C 1
ATOM 773 O O . PHE A 1 92 ? 6.175 8.675 -5.129 1.00 88.56 92 PHE A O 1
ATOM 780 N N . ILE A 1 93 ? 5.952 8.676 -2.881 1.00 88.44 93 ILE A N 1
ATOM 781 C CA . ILE A 1 93 ? 5.283 7.386 -2.758 1.00 88.44 93 ILE A CA 1
ATOM 782 C C . ILE A 1 93 ? 3.987 7.634 -1.995 1.00 88.44 93 ILE A C 1
ATOM 784 O O . ILE A 1 93 ? 4.012 7.956 -0.808 1.00 88.44 93 ILE A O 1
ATOM 788 N N . ASP A 1 94 ? 2.870 7.477 -2.692 1.00 87.75 94 ASP A N 1
ATOM 789 C CA . ASP A 1 94 ? 1.538 7.820 -2.191 1.00 87.75 94 ASP A CA 1
ATOM 790 C C . ASP A 1 94 ? 1.026 6.802 -1.164 1.00 87.75 94 ASP A C 1
ATOM 792 O O . ASP A 1 94 ? 0.207 7.131 -0.308 1.00 87.75 94 ASP A O 1
ATOM 796 N N . ALA A 1 95 ? 1.499 5.554 -1.243 1.00 89.12 95 ALA A N 1
ATOM 797 C CA . ALA A 1 95 ? 1.030 4.454 -0.410 1.00 89.12 95 ALA A CA 1
ATOM 798 C C . ALA A 1 95 ? 2.161 3.497 -0.012 1.00 89.12 95 ALA A C 1
ATOM 800 O O . ALA A 1 95 ? 3.060 3.204 -0.800 1.00 89.12 95 ALA A O 1
ATOM 801 N N . SER A 1 96 ? 2.083 2.954 1.205 1.00 89.50 96 SER A N 1
ATOM 802 C CA . SER A 1 96 ? 2.946 1.856 1.651 1.00 89.50 96 SER A CA 1
ATOM 803 C C . SER A 1 96 ? 2.570 0.542 0.959 1.00 89.50 96 SER A C 1
ATOM 805 O O . SER A 1 96 ? 1.388 0.252 0.778 1.00 89.50 96 SER A O 1
ATOM 807 N N . THR A 1 97 ? 3.565 -0.278 0.618 1.00 84.38 97 THR A N 1
ATOM 808 C CA . THR A 1 97 ? 3.350 -1.562 -0.073 1.00 84.38 97 THR A CA 1
ATOM 809 C C . THR A 1 97 ? 2.752 -2.644 0.830 1.00 84.38 97 THR A C 1
ATOM 811 O O . THR A 1 97 ? 1.936 -3.435 0.371 1.00 84.38 97 THR A O 1
ATOM 814 N N . GLU A 1 98 ? 3.136 -2.686 2.108 1.00 84.75 98 GLU A N 1
ATOM 815 C CA . GLU A 1 98 ? 2.742 -3.737 3.056 1.00 84.75 98 GLU A CA 1
ATOM 816 C C . GLU A 1 98 ? 1.943 -3.150 4.237 1.00 84.75 98 GLU A C 1
ATOM 818 O O . GLU A 1 98 ? 2.226 -2.022 4.660 1.00 84.75 98 GLU A O 1
ATOM 823 N N . PRO A 1 99 ? 0.946 -3.872 4.790 1.00 88.50 99 PRO A N 1
ATOM 824 C CA . PRO A 1 99 ? 0.297 -3.472 6.037 1.00 88.50 99 PRO A CA 1
ATOM 825 C C . PRO A 1 99 ? 1.278 -3.485 7.222 1.00 88.50 99 PRO A C 1
ATOM 827 O O . PRO A 1 99 ? 2.004 -4.451 7.426 1.00 88.50 99 PRO A O 1
ATOM 830 N N . PHE A 1 100 ? 1.244 -2.446 8.064 1.00 90.12 100 PHE A N 1
ATOM 831 C CA . PHE A 1 100 ? 2.121 -2.344 9.243 1.00 90.12 100 PHE A CA 1
ATOM 832 C C . PHE A 1 100 ? 1.839 -3.410 10.312 1.00 90.12 100 PHE A C 1
ATOM 834 O O . PHE A 1 100 ? 2.759 -3.984 10.886 1.00 90.12 100 PHE A O 1
ATOM 841 N N . GLU A 1 101 ? 0.560 -3.662 10.602 1.00 88.88 101 GLU A N 1
ATOM 842 C CA . GLU A 1 101 ? 0.122 -4.641 11.597 1.00 88.88 101 GLU A CA 1
ATOM 843 C C . GLU A 1 101 ? -0.952 -5.539 10.979 1.00 88.88 101 GLU A C 1
ATOM 845 O O . GLU A 1 101 ? -2.127 -5.173 10.914 1.00 88.88 101 GLU A O 1
ATOM 850 N N . ALA A 1 102 ? -0.557 -6.725 10.510 1.00 87.44 102 ALA A N 1
ATOM 851 C CA . ALA A 1 102 ? -1.499 -7.677 9.937 1.00 87.44 102 ALA A CA 1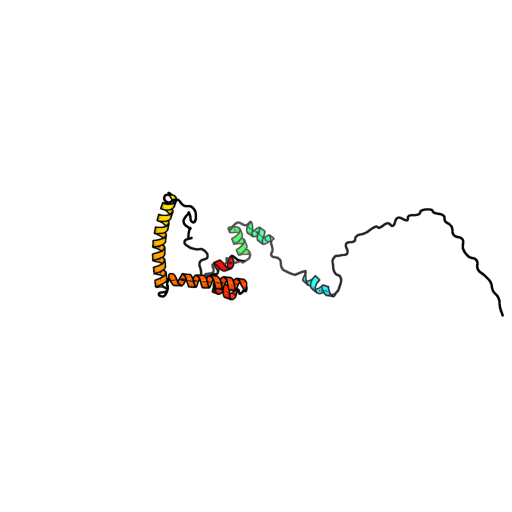
ATOM 852 C C . ALA A 1 102 ? -2.542 -8.118 10.981 1.00 87.44 102 ALA A C 1
ATOM 854 O O . ALA A 1 102 ? -2.224 -8.508 12.117 1.00 87.44 102 ALA A O 1
ATOM 855 N N . TYR A 1 103 ? -3.816 -8.065 10.591 1.00 86.12 103 TYR A N 1
ATOM 856 C CA . TYR A 1 103 ? -4.885 -8.639 11.391 1.00 86.12 103 TYR A CA 1
ATOM 857 C C . TYR A 1 103 ? -4.755 -10.164 11.373 1.00 86.12 103 TYR A C 1
ATOM 859 O O . TYR A 1 103 ? -4.736 -10.783 10.314 1.00 86.12 103 TYR A O 1
ATOM 867 N N . VAL A 1 104 ? -4.663 -10.759 12.561 1.00 83.19 104 VAL A N 1
ATOM 868 C CA . VAL A 1 104 ? -4.697 -12.211 12.734 1.00 83.19 104 VAL A CA 1
ATOM 869 C C . VAL A 1 104 ? -6.097 -12.529 13.239 1.00 83.19 104 VAL A C 1
ATOM 871 O O . VAL A 1 104 ? -6.437 -12.051 14.330 1.00 83.19 104 VAL A O 1
ATOM 874 N N . PRO A 1 105 ? -6.921 -13.258 12.471 1.00 84.31 105 PRO A N 1
ATOM 875 C CA . PRO A 1 105 ? -8.232 -13.656 12.948 1.00 84.31 105 PRO A CA 1
ATOM 876 C C . PRO A 1 105 ? -8.071 -14.518 14.210 1.00 84.31 105 PRO A C 1
ATOM 878 O O . PRO A 1 105 ? -7.145 -15.332 14.279 1.00 84.31 105 PRO A O 1
ATOM 881 N N . PRO A 1 106 ? -8.921 -14.330 15.233 1.00 77.75 106 PRO A N 1
ATOM 882 C CA . PRO A 1 106 ? -8.879 -15.158 16.429 1.00 77.75 106 PRO A CA 1
ATOM 883 C C . PRO A 1 106 ? -9.167 -16.616 16.060 1.00 77.75 106 PRO A C 1
ATOM 885 O O . PRO A 1 106 ? -10.002 -16.907 15.201 1.00 77.75 106 PRO A O 1
ATOM 888 N N . GLU A 1 107 ? -8.475 -17.547 16.710 1.00 73.19 107 GLU A N 1
ATOM 889 C CA . GLU A 1 107 ? -8.664 -18.966 16.436 1.00 73.19 107 GLU A CA 1
ATOM 890 C C . GLU A 1 107 ? -10.063 -19.388 16.892 1.00 73.19 107 GLU A C 1
ATOM 892 O O . GLU A 1 107 ? -10.452 -19.169 18.042 1.00 73.19 107 GLU A O 1
ATOM 897 N N . GLY A 1 108 ? -10.819 -20.027 15.997 1.00 71.31 108 GLY A N 1
ATOM 898 C CA . GLY A 1 108 ? -12.100 -20.627 16.357 1.00 71.31 108 GLY A CA 1
ATOM 899 C C . GLY A 1 108 ? -13.353 -19.965 15.810 1.00 71.31 108 GLY A C 1
ATOM 900 O O . GLY A 1 108 ? -14.399 -20.123 16.437 1.00 71.31 108 GLY A O 1
ATOM 901 N N . ASP A 1 109 ? -13.290 -19.359 14.624 1.00 66.75 109 ASP A N 1
ATOM 902 C CA . ASP A 1 109 ? -14.447 -18.998 13.778 1.00 66.75 109 ASP A CA 1
ATOM 903 C C . ASP A 1 109 ? -15.254 -20.234 13.286 1.00 66.75 109 ASP A C 1
ATOM 905 O O . ASP A 1 109 ? -15.706 -20.343 12.154 1.00 66.75 109 ASP A O 1
ATOM 909 N N . GLY A 1 110 ? -15.389 -21.246 14.147 1.00 65.12 110 GLY A N 1
ATOM 910 C CA . GLY A 1 110 ? -16.121 -22.475 13.878 1.00 65.12 110 GLY A CA 1
ATOM 911 C C . GLY A 1 110 ? -16.100 -23.504 15.013 1.00 65.12 110 GLY A C 1
ATOM 912 O O . GLY A 1 110 ? -17.060 -24.260 15.122 1.00 65.12 110 GLY A O 1
ATOM 913 N N . LYS A 1 111 ? -15.049 -23.587 15.856 1.00 64.06 111 LYS A N 1
ATOM 914 C CA . LYS A 1 111 ? -14.882 -24.684 16.851 1.00 64.06 111 LYS A CA 1
ATOM 915 C C . LYS A 1 111 ? -13.947 -24.392 18.050 1.00 64.06 111 LYS A C 1
ATOM 917 O O . LYS A 1 111 ? -13.201 -25.282 18.451 1.00 64.06 111 LYS A O 1
ATOM 922 N N . ALA A 1 112 ? -13.933 -23.201 18.650 1.00 54.38 112 ALA A N 1
ATOM 923 C CA . ALA A 1 112 ? -13.131 -22.994 19.872 1.00 54.38 112 ALA A CA 1
ATOM 924 C C . ALA A 1 112 ? -13.953 -23.156 21.163 1.00 54.38 112 ALA A C 1
ATOM 926 O O . ALA A 1 112 ? -14.921 -22.441 21.410 1.00 54.38 112 ALA A O 1
ATOM 927 N N . THR A 1 113 ? -13.529 -24.084 22.023 1.00 61.94 113 THR A N 1
ATOM 928 C CA . THR A 1 113 ? -14.031 -24.259 23.395 1.00 61.94 113 THR A CA 1
ATOM 929 C C . THR A 1 113 ? -13.588 -23.116 24.320 1.00 61.94 113 THR A C 1
ATOM 931 O O . THR A 1 113 ? -12.488 -22.583 24.186 1.00 61.94 113 THR A O 1
ATOM 934 N N . LEU A 1 114 ? -14.422 -22.777 25.312 1.00 60.38 114 LEU A N 1
ATOM 935 C CA . LEU A 1 114 ? -14.368 -21.542 26.112 1.00 60.38 114 LEU A CA 1
ATOM 936 C C . LEU A 1 114 ? -13.048 -21.241 26.875 1.00 60.38 114 LEU A C 1
ATOM 938 O O . LEU A 1 114 ? -12.859 -20.091 27.272 1.00 60.38 114 LEU A O 1
ATOM 942 N N . MET A 1 115 ? -12.153 -22.210 27.105 1.00 63.09 115 MET A N 1
ATOM 943 C CA . MET A 1 115 ? -11.076 -22.125 28.119 1.00 63.09 115 MET A CA 1
ATOM 944 C C . MET A 1 115 ? -9.698 -22.661 27.644 1.00 63.09 115 MET A C 1
ATOM 946 O O . MET A 1 115 ? -9.026 -23.370 28.387 1.00 63.09 115 MET A O 1
ATOM 950 N N . SER A 1 116 ? -9.252 -22.359 26.415 1.00 74.00 116 SER A N 1
ATOM 951 C CA . SER A 1 116 ? -7.880 -22.704 25.967 1.00 74.00 116 SER A CA 1
ATOM 952 C C . SER A 1 116 ? -6.836 -21.648 26.375 1.00 74.00 116 SER A C 1
ATOM 954 O O . SER A 1 116 ? -7.138 -20.454 26.424 1.00 74.00 116 SER A O 1
ATOM 956 N N . ARG A 1 117 ? -5.586 -22.077 26.611 1.00 76.06 117 ARG A N 1
ATOM 957 C CA . ARG A 1 117 ? -4.424 -21.199 26.871 1.00 76.06 117 ARG A CA 1
ATOM 958 C C . ARG A 1 117 ? -4.165 -20.225 25.719 1.00 76.06 117 ARG A C 1
ATOM 960 O O . ARG A 1 117 ? -3.866 -19.058 25.964 1.00 76.06 117 ARG A O 1
ATOM 967 N N . ASP A 1 118 ? -4.373 -20.666 24.485 1.00 75.88 118 ASP A N 1
ATOM 968 C CA . ASP A 1 118 ? -4.165 -19.832 23.296 1.00 75.88 118 ASP A CA 1
ATOM 969 C C . ASP A 1 118 ? -5.179 -18.679 23.219 1.00 75.88 118 ASP A C 1
ATOM 971 O O . ASP A 1 118 ? -4.841 -17.571 22.800 1.00 75.88 118 ASP A O 1
ATOM 975 N N . ARG A 1 119 ? -6.386 -18.865 23.775 1.00 74.31 119 ARG A N 1
ATOM 976 C CA . ARG A 1 119 ? -7.420 -17.821 23.864 1.00 74.31 119 ARG A CA 1
ATOM 977 C C . ARG A 1 119 ? -7.030 -16.681 24.806 1.00 74.31 119 ARG A C 1
ATOM 979 O O . ARG A 1 119 ? -7.343 -15.528 24.527 1.00 74.31 119 ARG A O 1
ATOM 986 N N . LEU A 1 120 ? -6.342 -16.979 25.909 1.00 79.75 120 LEU A N 1
ATOM 987 C CA . LEU A 1 120 ? -5.817 -15.954 26.822 1.00 79.75 120 LEU A CA 1
ATOM 988 C C . LEU A 1 120 ? -4.745 -15.101 26.133 1.00 79.75 120 LEU A C 1
ATOM 990 O O . LEU A 1 120 ? -4.772 -13.874 26.239 1.00 79.75 120 LEU A O 1
ATOM 994 N N . ASN A 1 121 ? -3.861 -15.736 25.361 1.00 82.69 121 ASN A N 1
ATOM 995 C CA . ASN A 1 121 ? -2.851 -15.036 24.567 1.00 82.69 121 ASN A CA 1
ATOM 996 C C . ASN A 1 121 ? -3.500 -14.164 23.473 1.00 82.69 121 ASN A C 1
ATOM 998 O O . ASN A 1 121 ? -3.126 -13.002 23.288 1.00 82.69 121 ASN A O 1
ATOM 1002 N N . GLN A 1 122 ? -4.533 -14.671 22.796 1.00 82.38 122 GLN A N 1
ATOM 1003 C CA . GLN A 1 122 ? -5.317 -13.909 21.814 1.00 82.38 122 GLN A CA 1
ATOM 1004 C C . GLN A 1 122 ? -6.091 -12.747 22.446 1.00 82.38 122 GLN A C 1
ATOM 1006 O O . GLN A 1 122 ? -6.163 -11.660 21.877 1.00 82.38 122 GLN A O 1
ATOM 1011 N N . PHE A 1 123 ? -6.641 -12.930 23.645 1.00 82.75 123 PHE A N 1
ATOM 1012 C CA . PHE A 1 123 ? -7.330 -11.864 24.366 1.00 82.75 123 PHE A CA 1
ATOM 1013 C C . PHE A 1 123 ? -6.365 -10.743 24.764 1.00 82.75 123 PHE A C 1
ATOM 1015 O O . PHE A 1 123 ? -6.648 -9.570 24.522 1.00 82.75 123 PHE A O 1
ATOM 1022 N N . TYR A 1 124 ? -5.196 -11.094 25.311 1.00 86.25 124 TYR A N 1
ATOM 1023 C CA . TYR A 1 124 ? -4.168 -10.118 25.669 1.00 86.25 124 TYR A CA 1
ATOM 1024 C C . TYR A 1 124 ? -3.682 -9.325 24.446 1.00 86.25 124 TYR A C 1
ATOM 1026 O O . TYR A 1 124 ? -3.598 -8.094 24.484 1.00 86.25 124 TYR A O 1
ATOM 1034 N N . THR A 1 125 ? -3.421 -10.013 23.331 1.00 84.94 125 THR A N 1
ATOM 1035 C CA . THR A 1 125 ? -3.032 -9.354 22.075 1.00 84.94 125 THR A CA 1
ATOM 1036 C C . THR A 1 125 ? -4.151 -8.474 21.514 1.00 84.94 125 THR A C 1
ATOM 1038 O O . THR A 1 125 ? -3.872 -7.353 21.092 1.00 84.94 125 THR A O 1
ATOM 1041 N N . SER A 1 126 ? -5.411 -8.910 21.578 1.00 85.19 126 SER A N 1
ATOM 1042 C CA . SER A 1 126 ? -6.574 -8.117 21.153 1.00 85.19 126 SER A CA 1
ATOM 1043 C C . SER A 1 126 ? -6.742 -6.853 21.992 1.00 85.19 126 SER A C 1
ATOM 1045 O O . SER A 1 126 ? -6.974 -5.779 21.447 1.00 85.19 126 SER A O 1
ATOM 1047 N N . LEU A 1 127 ? -6.554 -6.940 23.312 1.00 87.94 127 LEU A N 1
ATOM 1048 C CA . LEU A 1 127 ? -6.631 -5.779 24.197 1.00 87.94 127 LEU A CA 1
ATOM 1049 C C . LEU A 1 127 ? -5.552 -4.743 23.856 1.00 87.94 127 LEU A C 1
ATOM 1051 O O . LEU A 1 127 ? -5.849 -3.552 23.744 1.00 87.94 127 LEU A O 1
ATOM 1055 N N . LYS A 1 128 ? -4.313 -5.198 23.633 1.00 88.00 128 LYS A N 1
ATOM 1056 C CA . LYS A 1 128 ? -3.210 -4.334 23.192 1.00 88.00 128 LYS A CA 1
ATOM 1057 C C . LYS A 1 128 ? -3.537 -3.653 21.858 1.00 88.00 128 LYS A C 1
ATOM 1059 O O . LYS A 1 128 ? -3.357 -2.441 21.739 1.00 88.00 128 LYS A O 1
ATOM 1064 N N . LYS A 1 129 ? -4.056 -4.410 20.887 1.00 87.62 129 LYS A N 1
ATOM 1065 C CA . LYS A 1 129 ? -4.459 -3.889 19.573 1.00 87.62 129 LYS A CA 1
ATOM 1066 C C . LYS A 1 129 ? -5.600 -2.874 19.689 1.00 87.62 129 LYS A C 1
ATOM 1068 O O . LYS A 1 129 ? -5.495 -1.803 19.112 1.00 87.62 129 LYS A O 1
ATOM 1073 N N . ASN A 1 130 ? -6.610 -3.118 20.523 1.00 88.25 130 ASN A N 1
ATOM 1074 C CA . ASN A 1 130 ? -7.726 -2.186 20.735 1.00 88.25 130 ASN A CA 1
ATOM 1075 C C . ASN A 1 130 ? -7.269 -0.817 21.272 1.00 88.25 130 ASN A C 1
ATOM 1077 O O . ASN A 1 130 ? -7.785 0.225 20.857 1.00 88.25 130 ASN A O 1
ATOM 1081 N N . LEU A 1 131 ? -6.282 -0.797 22.178 1.00 91.25 131 LEU A N 1
ATOM 1082 C CA . LEU A 1 131 ? -5.690 0.452 22.670 1.00 91.25 131 LEU A CA 1
ATOM 1083 C C . LEU A 1 131 ? -4.968 1.215 21.550 1.00 91.25 131 LEU A C 1
ATOM 1085 O O . LEU A 1 131 ? -5.121 2.435 21.442 1.00 91.25 131 LEU A O 1
ATOM 1089 N N . ALA A 1 132 ? -4.227 0.503 20.696 1.00 91.69 132 ALA A N 1
ATOM 1090 C CA . ALA A 1 132 ? -3.600 1.086 19.514 1.00 91.69 132 ALA A CA 1
ATOM 1091 C C . ALA A 1 132 ? -4.658 1.625 18.535 1.00 91.69 132 ALA A C 1
ATOM 1093 O O . ALA A 1 132 ? -4.590 2.793 18.158 1.00 91.69 132 ALA A O 1
ATOM 1094 N N . THR A 1 133 ? -5.701 0.850 18.216 1.00 91.19 133 THR A N 1
ATOM 1095 C CA . THR A 1 133 ? -6.819 1.261 17.348 1.00 91.19 133 THR A CA 1
ATOM 1096 C C . THR A 1 133 ? -7.472 2.553 17.829 1.00 91.19 133 THR A C 1
ATOM 1098 O O . THR A 1 133 ? -7.695 3.465 17.033 1.00 91.19 133 THR A O 1
ATOM 1101 N N . ARG A 1 134 ? -7.717 2.697 19.139 1.00 92.44 134 ARG A N 1
ATOM 1102 C CA . ARG A 1 134 ? -8.262 3.942 19.702 1.00 92.44 134 ARG A CA 1
ATOM 1103 C C . ARG A 1 134 ? -7.326 5.126 19.459 1.00 92.44 134 ARG A C 1
ATOM 1105 O O . ARG A 1 134 ? -7.785 6.190 19.045 1.00 92.44 134 ARG A O 1
ATOM 1112 N N . LYS A 1 135 ? -6.017 4.954 19.657 1.00 94.38 135 LYS A N 1
ATOM 1113 C CA . LYS A 1 135 ? -5.026 5.997 19.358 1.00 94.38 135 LYS A CA 1
ATOM 1114 C C . LYS A 1 135 ? -5.014 6.345 17.865 1.00 94.38 135 LYS A C 1
ATOM 1116 O O . LYS A 1 135 ? -5.055 7.525 17.535 1.00 94.38 135 LYS A O 1
ATOM 1121 N N . HIS A 1 136 ? -5.026 5.347 16.982 1.00 94.38 136 HIS A N 1
ATOM 1122 C CA . HIS A 1 136 ? -5.064 5.551 15.532 1.00 94.38 136 HIS A CA 1
ATOM 1123 C C . HIS A 1 136 ? -6.325 6.297 15.090 1.00 94.38 136 HIS A C 1
ATOM 1125 O O . HIS A 1 136 ? -6.208 7.285 14.374 1.00 94.38 136 HIS A O 1
ATOM 1131 N N . SER A 1 137 ? -7.504 5.924 15.598 1.00 92.94 137 SER A N 1
ATOM 1132 C CA . SER A 1 137 ? -8.752 6.648 15.312 1.00 92.94 137 SER A CA 1
ATOM 1133 C C . SER A 1 137 ? -8.696 8.114 15.751 1.00 92.94 137 SER A C 1
ATOM 1135 O O . SER A 1 137 ? -9.213 8.991 15.065 1.00 92.94 137 SER A O 1
ATOM 1137 N N . SER A 1 138 ? -8.014 8.405 16.865 1.00 93.19 138 SER A N 1
ATOM 1138 C CA . SER A 1 138 ? -7.807 9.781 17.311 1.00 93.19 138 SER A CA 1
ATOM 1139 C C . SER A 1 138 ? -6.845 10.533 16.394 1.00 93.19 138 SER A C 1
ATOM 1141 O O . SER A 1 138 ? -7.086 11.702 16.125 1.00 93.19 138 SER A O 1
ATOM 1143 N N . THR A 1 139 ? -5.780 9.893 15.903 1.00 96.25 139 THR A N 1
ATOM 1144 C CA . THR A 1 139 ? -4.857 10.506 14.936 1.00 96.25 139 THR A CA 1
ATOM 1145 C C . THR A 1 139 ? -5.546 10.798 13.607 1.00 96.25 139 THR A C 1
ATOM 1147 O O . THR A 1 139 ? -5.377 11.895 13.089 1.00 96.25 139 THR A O 1
ATOM 1150 N N . ILE A 1 140 ? -6.366 9.876 13.095 1.00 95.81 140 ILE A N 1
ATOM 1151 C CA . ILE A 1 140 ? -7.147 10.085 11.865 1.00 95.81 140 ILE A CA 1
ATOM 1152 C C . ILE A 1 140 ? -8.036 11.322 12.022 1.00 95.81 140 ILE A C 1
ATOM 1154 O O . ILE A 1 140 ? -7.918 12.261 11.244 1.00 95.81 140 ILE A O 1
ATOM 1158 N N . ARG A 1 141 ? -8.803 11.398 13.116 1.00 95.12 141 ARG A N 1
ATOM 1159 C CA . ARG A 1 141 ? -9.679 12.545 13.411 1.00 95.12 141 ARG A CA 1
ATOM 1160 C C . ARG A 1 141 ? -8.957 13.885 13.593 1.00 95.12 141 ARG A C 1
ATOM 1162 O O . ARG A 1 141 ? -9.594 14.927 13.512 1.00 95.12 141 ARG A O 1
ATOM 1169 N N . LYS A 1 142 ? -7.645 13.888 13.865 1.00 97.06 142 LYS A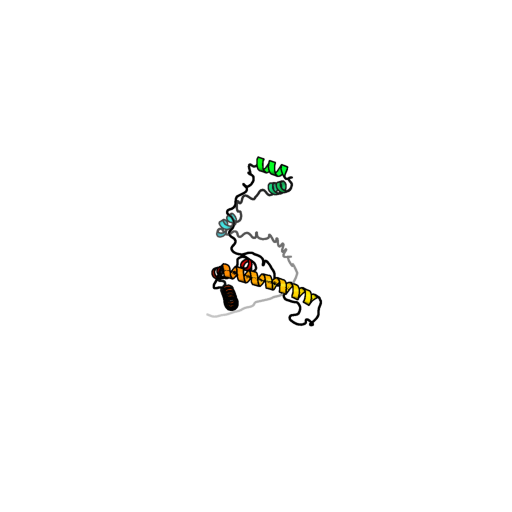 N 1
ATOM 1170 C CA . LYS A 1 142 ? -6.845 15.128 13.914 1.00 97.06 142 LYS A CA 1
ATOM 1171 C C . LYS A 1 142 ? -6.534 15.676 12.525 1.00 97.06 142 LYS A C 1
ATOM 1173 O O . LYS A 1 142 ? -6.372 16.883 12.392 1.00 97.06 142 LYS A O 1
ATOM 1178 N N . HIS A 1 143 ? -6.398 14.801 11.532 1.00 96.69 143 HIS A N 1
ATOM 1179 C CA . HIS A 1 143 ? -6.130 15.189 10.149 1.00 96.69 143 HIS A CA 1
ATOM 1180 C C . HIS A 1 143 ? -7.425 15.371 9.348 1.00 96.69 143 HIS A C 1
ATOM 1182 O O . HIS A 1 143 ? -7.479 16.248 8.494 1.00 96.69 143 HIS A O 1
ATOM 1188 N N . GLU A 1 144 ? -8.464 14.597 9.665 1.00 95.56 144 GLU A N 1
ATOM 1189 C CA . GLU A 1 144 ? -9.769 14.627 9.006 1.00 95.56 144 GLU A CA 1
ATOM 1190 C C . GLU A 1 144 ? -10.893 14.627 10.064 1.00 95.56 144 GLU A C 1
ATOM 1192 O O . GLU A 1 144 ? -11.238 13.570 10.602 1.00 95.56 144 GLU A O 1
ATOM 1197 N N . PRO A 1 145 ? -11.445 15.802 10.428 1.00 93.88 145 PRO A N 1
ATOM 1198 C CA . PRO A 1 145 ? -12.399 15.919 11.534 1.00 93.88 145 PRO A CA 1
ATOM 1199 C C . PRO A 1 145 ? -13.757 15.267 11.240 1.00 93.88 145 PRO A C 1
ATOM 1201 O O . PRO A 1 145 ? -14.401 14.780 12.167 1.00 93.88 145 PRO A O 1
ATOM 1204 N N . ASP A 1 146 ? -14.149 15.200 9.967 1.00 94.44 146 ASP A N 1
ATOM 1205 C CA . ASP A 1 146 ? -15.441 14.663 9.516 1.00 94.44 146 ASP A CA 1
ATOM 1206 C C . ASP A 1 146 ? -15.439 13.125 9.393 1.00 94.44 146 ASP A C 1
ATOM 1208 O O . ASP A 1 146 ? -16.409 12.516 8.942 1.00 94.44 146 ASP A O 1
ATOM 1212 N N . PHE A 1 147 ? -14.346 12.468 9.803 1.00 94.31 147 PHE A N 1
ATOM 1213 C CA . PHE A 1 147 ? -14.200 11.022 9.695 1.00 94.31 147 PHE A CA 1
ATOM 1214 C C . PHE A 1 147 ? -15.078 10.256 10.702 1.00 94.31 147 PHE A C 1
ATOM 1216 O O . PHE A 1 147 ? -14.804 10.202 11.914 1.00 94.31 147 PHE A O 1
ATOM 1223 N N . GLU A 1 148 ? -16.082 9.552 10.171 1.00 92.81 148 GLU A N 1
ATOM 1224 C CA . GLU A 1 148 ? -16.941 8.636 10.919 1.00 92.81 148 GLU A CA 1
ATOM 1225 C C . GLU A 1 148 ? -16.681 7.155 10.570 1.00 92.81 148 GLU A C 1
ATOM 1227 O O . GLU A 1 148 ? -16.910 6.732 9.436 1.00 92.81 148 GLU A O 1
ATOM 1232 N N . PRO A 1 149 ? -16.287 6.312 11.550 1.00 89.69 149 PRO A N 1
ATOM 1233 C CA . PRO A 1 149 ? -16.011 4.894 11.305 1.00 89.69 149 PRO A CA 1
ATOM 1234 C C . PRO A 1 149 ? -17.205 4.076 10.795 1.00 89.69 149 PRO A C 1
ATOM 1236 O O . PRO A 1 149 ? -17.001 3.076 10.116 1.00 89.69 149 PRO A O 1
ATOM 1239 N N . LEU A 1 150 ? -18.436 4.465 11.148 1.00 90.19 150 LEU A N 1
ATOM 1240 C CA . LEU A 1 150 ? -19.650 3.747 10.744 1.00 90.19 150 LEU A CA 1
ATOM 1241 C C . LEU A 1 150 ? -19.944 3.962 9.255 1.00 90.19 150 LEU A C 1
ATOM 1243 O O . LEU A 1 150 ? -20.139 2.995 8.529 1.00 90.19 150 LEU A O 1
ATOM 1247 N N . LEU A 1 151 ? -19.885 5.215 8.796 1.00 94.00 151 LEU A N 1
ATOM 1248 C CA . LEU A 1 151 ? -20.083 5.573 7.388 1.00 94.00 151 LEU A CA 1
ATOM 1249 C C . LEU A 1 151 ? -18.948 5.057 6.496 1.00 94.00 151 LEU A C 1
ATOM 1251 O O . LEU A 1 151 ? -19.160 4.733 5.329 1.00 94.00 151 LEU A O 1
ATOM 1255 N N . PHE A 1 152 ? -17.738 4.939 7.050 1.00 94.62 152 PHE A N 1
ATOM 1256 C CA . PHE A 1 152 ? -16.588 4.415 6.322 1.00 94.62 152 PHE A CA 1
ATOM 1257 C C . PHE A 1 152 ? -16.815 2.993 5.788 1.00 94.62 152 PHE A C 1
ATOM 1259 O O . PHE A 1 152 ? -16.333 2.679 4.702 1.00 94.62 152 PHE A O 1
ATOM 1266 N N . ALA A 1 153 ? -17.563 2.145 6.504 1.00 94.00 153 ALA A N 1
ATOM 1267 C CA . ALA A 1 153 ? -17.858 0.785 6.050 1.00 94.00 153 ALA A CA 1
ATOM 1268 C C . ALA A 1 153 ? -18.664 0.778 4.738 1.00 94.00 153 ALA A C 1
ATOM 1270 O O . ALA A 1 153 ? -18.300 0.068 3.798 1.00 94.00 153 ALA A O 1
ATOM 1271 N N . ASP A 1 154 ? -19.690 1.627 4.646 1.00 95.75 154 ASP A N 1
ATOM 1272 C CA . ASP A 1 154 ? -20.530 1.751 3.451 1.00 95.75 154 ASP A CA 1
ATOM 1273 C C . ASP A 1 154 ? -19.729 2.317 2.270 1.00 95.75 154 ASP A C 1
ATOM 1275 O O . ASP A 1 154 ? -19.797 1.804 1.150 1.00 95.75 154 ASP A O 1
ATOM 1279 N N . ILE A 1 155 ? -18.904 3.337 2.526 1.00 95.62 155 ILE A N 1
ATOM 1280 C CA . ILE A 1 155 ? -18.028 3.942 1.513 1.00 95.62 155 ILE A CA 1
ATOM 1281 C C . ILE A 1 155 ? -17.006 2.915 1.003 1.00 95.62 155 ILE A C 1
ATOM 1283 O O . ILE A 1 155 ? -16.792 2.798 -0.205 1.00 95.62 155 ILE A O 1
ATOM 1287 N N . ALA A 1 156 ? -16.389 2.144 1.900 1.00 95.69 156 ALA A N 1
ATOM 1288 C CA . ALA A 1 156 ? -15.422 1.112 1.539 1.00 95.69 156 ALA A CA 1
ATOM 1289 C C . ALA A 1 156 ? -16.065 0.011 0.683 1.00 95.69 156 ALA A C 1
ATOM 1291 O O . ALA A 1 156 ? -15.478 -0.417 -0.314 1.00 95.69 156 ALA A O 1
ATOM 1292 N N . GLN A 1 157 ? -17.289 -0.405 1.019 1.00 95.81 157 GLN A N 1
ATOM 1293 C CA . GLN A 1 157 ? -18.042 -1.372 0.225 1.00 95.81 157 GLN A CA 1
ATOM 1294 C C . GLN A 1 157 ? -18.342 -0.840 -1.181 1.00 95.81 157 GLN A C 1
ATOM 1296 O O . GLN A 1 157 ? -18.148 -1.561 -2.161 1.00 95.81 157 GLN A O 1
ATOM 1301 N N . GLN A 1 158 ? -18.769 0.419 -1.305 1.00 97.19 158 GLN A N 1
ATOM 1302 C CA . GLN A 1 158 ? -19.017 1.043 -2.608 1.00 97.19 158 GLN A CA 1
ATOM 1303 C C . GLN A 1 158 ? -17.743 1.093 -3.458 1.00 97.19 158 GLN A C 1
ATOM 1305 O O . GLN A 1 158 ? -17.752 0.651 -4.604 1.00 97.19 158 GLN A O 1
ATOM 1310 N N . LYS A 1 159 ? -16.617 1.530 -2.879 1.00 96.88 159 LYS A N 1
ATOM 1311 C CA . LYS A 1 159 ? -15.315 1.547 -3.568 1.00 96.88 159 LYS A CA 1
ATOM 1312 C C . LYS A 1 159 ? -14.875 0.157 -4.020 1.00 96.88 159 LYS A C 1
ATOM 1314 O O . LYS A 1 159 ? -14.344 0.014 -5.119 1.00 96.88 159 LYS A O 1
ATOM 1319 N N . TYR A 1 160 ? -15.120 -0.864 -3.201 1.00 96.31 160 TYR A N 1
ATOM 1320 C CA . TYR A 1 160 ? -14.833 -2.250 -3.553 1.00 96.31 160 TYR A CA 1
ATOM 1321 C C . TYR A 1 160 ? -15.650 -2.707 -4.768 1.00 96.31 160 TYR A C 1
ATOM 1323 O O . TYR A 1 160 ? -15.085 -3.263 -5.710 1.00 96.31 160 TYR A O 1
ATOM 1331 N N . VAL A 1 161 ? -16.958 -2.437 -4.782 1.00 97.25 161 VAL A N 1
ATOM 1332 C CA . VAL A 1 161 ? -17.835 -2.773 -5.914 1.00 97.25 161 VAL A CA 1
ATOM 1333 C C . VAL A 1 161 ? -17.414 -2.018 -7.177 1.00 97.25 161 VAL A C 1
ATOM 1335 O O . VAL A 1 161 ? -17.262 -2.639 -8.229 1.00 97.25 161 VAL A O 1
ATOM 1338 N N . ASP A 1 162 ? -17.150 -0.716 -7.073 1.00 97.00 162 ASP A N 1
ATOM 1339 C CA . ASP A 1 162 ? -16.713 0.124 -8.193 1.00 97.00 162 ASP A CA 1
ATOM 1340 C C . ASP A 1 162 ? -15.397 -0.366 -8.812 1.00 97.00 162 ASP A C 1
ATOM 1342 O O . ASP A 1 162 ? -15.250 -0.381 -10.035 1.00 97.00 162 ASP A O 1
ATOM 1346 N N . ALA A 1 163 ? -14.442 -0.797 -7.982 1.00 95.69 163 ALA A N 1
ATOM 1347 C CA . ALA A 1 163 ? -13.177 -1.349 -8.457 1.00 95.69 163 ALA A CA 1
ATOM 1348 C C . ALA A 1 163 ? -13.389 -2.654 -9.243 1.00 95.69 163 ALA A C 1
ATOM 1350 O O . ALA A 1 163 ? -12.785 -2.847 -10.297 1.00 95.69 163 ALA A O 1
ATOM 1351 N N . HIS A 1 164 ? -14.294 -3.526 -8.784 1.00 95.00 164 HIS A N 1
ATOM 1352 C CA . HIS A 1 164 ? -14.630 -4.761 -9.501 1.00 95.00 164 HIS A CA 1
ATOM 1353 C C . HIS A 1 164 ? -15.361 -4.482 -10.815 1.00 95.00 164 HIS A C 1
ATOM 1355 O O . HIS A 1 164 ? -15.108 -5.156 -11.810 1.00 95.00 164 HIS A O 1
ATOM 1361 N N . GLN A 1 165 ? -16.222 -3.466 -10.855 1.00 96.69 165 GLN A N 1
ATOM 1362 C CA . GLN A 1 165 ? -16.856 -3.032 -12.100 1.00 96.69 165 GLN A CA 1
ATOM 1363 C C . GLN A 1 165 ? -15.824 -2.500 -13.105 1.00 96.69 165 GLN A C 1
ATOM 1365 O O . GLN A 1 165 ? -15.860 -2.884 -14.273 1.00 96.69 165 GLN A O 1
ATOM 1370 N N . ALA A 1 166 ? -14.862 -1.686 -12.655 1.00 95.00 166 ALA A N 1
ATOM 1371 C CA . ALA A 1 166 ? -13.774 -1.197 -13.505 1.00 95.00 166 ALA A CA 1
ATOM 1372 C C . ALA A 1 166 ? -12.903 -2.344 -14.053 1.00 95.00 166 ALA A C 1
ATOM 1374 O O . ALA A 1 166 ? -12.532 -2.327 -15.227 1.00 95.00 166 ALA A O 1
ATOM 1375 N N . LEU A 1 167 ? -12.644 -3.380 -13.245 1.00 93.56 167 LEU A N 1
ATOM 1376 C CA . LEU A 1 167 ? -11.945 -4.593 -13.686 1.00 93.56 167 LEU A CA 1
ATOM 1377 C C . LEU A 1 167 ? -12.712 -5.348 -14.779 1.00 93.56 167 LEU A C 1
ATOM 1379 O O . LEU A 1 167 ? -12.111 -5.777 -15.763 1.00 93.56 167 LEU A O 1
ATOM 1383 N N . VAL A 1 168 ? -14.033 -5.491 -14.633 1.00 95.19 168 VAL A N 1
ATOM 1384 C CA . VAL A 1 168 ? -14.889 -6.146 -15.638 1.00 95.19 168 VAL A CA 1
ATOM 1385 C C . VAL A 1 168 ? -14.866 -5.381 -16.963 1.00 95.19 168 VAL A C 1
ATOM 1387 O O . VAL A 1 168 ? -14.757 -5.998 -18.023 1.00 95.19 168 VAL A O 1
ATOM 1390 N N . ASN A 1 169 ? -14.908 -4.050 -16.901 1.00 95.19 169 ASN A N 1
ATOM 1391 C CA . ASN A 1 169 ? -14.871 -3.182 -18.079 1.00 95.19 169 ASN A CA 1
ATOM 1392 C C . ASN A 1 169 ? -13.471 -3.047 -18.699 1.00 95.19 169 ASN A C 1
ATOM 1394 O O . ASN A 1 169 ? -13.359 -2.607 -19.840 1.00 95.19 169 ASN A O 1
ATOM 1398 N N . ARG A 1 170 ? -12.418 -3.466 -17.980 1.00 92.44 170 ARG A N 1
ATOM 1399 C CA . ARG A 1 170 ? -11.000 -3.248 -18.322 1.00 92.44 170 ARG A CA 1
ATOM 1400 C C . ARG A 1 170 ? -10.619 -1.764 -18.405 1.00 92.44 170 ARG A C 1
ATOM 1402 O O . ARG A 1 170 ? -9.771 -1.379 -19.206 1.00 92.44 170 ARG A O 1
ATOM 1409 N N . ASP A 1 171 ? -11.220 -0.947 -17.544 1.00 95.00 171 ASP A N 1
ATOM 1410 C CA . ASP A 1 171 ? -10.946 0.488 -17.445 1.00 95.00 171 ASP A CA 1
ATOM 1411 C C . ASP A 1 171 ? -9.763 0.746 -16.491 1.00 95.00 171 ASP A C 1
ATOM 1413 O O . ASP A 1 171 ? -9.944 0.962 -15.288 1.00 95.00 171 ASP A O 1
ATOM 1417 N N . GLU A 1 172 ? -8.536 0.729 -17.018 1.00 91.75 172 GLU A N 1
ATOM 1418 C CA . GLU A 1 172 ? -7.304 0.874 -16.220 1.00 91.75 172 GLU A CA 1
ATOM 1419 C C . GLU A 1 172 ? -7.213 2.225 -15.493 1.00 91.75 172 GLU A C 1
ATOM 1421 O O . GLU A 1 172 ? -6.870 2.277 -14.313 1.00 91.75 172 GLU A O 1
ATOM 1426 N N . GLU A 1 173 ? -7.580 3.324 -16.159 1.00 93.62 173 GLU A N 1
ATOM 1427 C CA . GLU A 1 173 ? -7.496 4.676 -15.588 1.00 93.62 173 GLU A CA 1
ATOM 1428 C C . GLU A 1 173 ? -8.373 4.832 -14.341 1.00 93.62 173 GLU A C 1
ATOM 1430 O O . GLU A 1 173 ? -7.952 5.402 -13.331 1.00 93.62 173 GLU A O 1
ATOM 1435 N N . ARG A 1 174 ? -9.593 4.285 -14.389 1.00 94.00 174 ARG A N 1
ATOM 1436 C CA . ARG A 1 174 ? -10.524 4.311 -13.258 1.00 94.00 174 ARG A CA 1
ATOM 1437 C C . ARG A 1 174 ? -10.024 3.428 -12.121 1.00 94.00 174 ARG A C 1
ATOM 1439 O O . ARG A 1 174 ? -10.174 3.791 -10.957 1.00 94.00 174 ARG A O 1
ATOM 1446 N N . LEU A 1 175 ? -9.415 2.290 -12.443 1.00 93.44 175 LEU A N 1
ATOM 1447 C CA . LEU A 1 175 ? -8.869 1.380 -11.444 1.00 93.44 175 LEU A CA 1
ATOM 1448 C C . LEU A 1 175 ? -7.704 2.014 -10.671 1.00 93.44 175 LEU A C 1
ATOM 1450 O O . LEU A 1 175 ? -7.677 1.920 -9.445 1.00 93.44 175 LEU A O 1
ATOM 1454 N N . ILE A 1 176 ? -6.800 2.718 -11.361 1.00 91.75 176 ILE A N 1
ATOM 1455 C CA . ILE A 1 176 ? -5.664 3.428 -10.746 1.00 91.75 176 ILE A CA 1
ATOM 1456 C C . ILE A 1 176 ? -6.139 4.504 -9.757 1.00 91.75 176 ILE A C 1
ATOM 1458 O O . ILE A 1 176 ? -5.494 4.736 -8.740 1.00 91.75 176 ILE A O 1
ATOM 1462 N N . GLN A 1 177 ? -7.282 5.145 -10.012 1.00 92.81 177 GLN A N 1
ATOM 1463 C CA . GLN A 1 177 ? -7.851 6.141 -9.094 1.00 92.81 177 GLN A CA 1
ATOM 1464 C C . GLN A 1 177 ? -8.510 5.523 -7.852 1.00 92.81 177 GLN A C 1
ATOM 1466 O O . GLN A 1 177 ? -8.636 6.187 -6.824 1.00 92.81 177 GLN A O 1
ATOM 1471 N N . LEU A 1 178 ? -8.981 4.277 -7.945 1.00 93.94 178 LEU A N 1
ATOM 1472 C CA . LEU A 1 178 ? -9.698 3.595 -6.864 1.00 93.94 178 LEU A CA 1
ATOM 1473 C C . LEU A 1 178 ? -8.777 2.757 -5.971 1.00 93.94 178 LEU A C 1
ATOM 1475 O O . LEU A 1 178 ? -9.104 2.533 -4.806 1.00 93.94 178 LEU A O 1
ATOM 1479 N N . VAL A 1 179 ? -7.658 2.271 -6.510 1.00 92.62 179 VAL A N 1
ATOM 1480 C CA . VAL A 1 179 ? -6.792 1.270 -5.877 1.00 92.62 179 VAL A CA 1
ATOM 1481 C C . VAL A 1 179 ? -5.377 1.813 -5.698 1.00 92.62 179 VAL A C 1
ATOM 1483 O O . VAL A 1 179 ? -4.878 2.590 -6.504 1.00 92.62 179 VAL A O 1
ATOM 1486 N N . THR A 1 180 ? -4.697 1.383 -4.633 1.00 91.19 180 THR A N 1
ATOM 1487 C CA . THR A 1 180 ? -3.303 1.762 -4.387 1.00 91.19 180 THR A CA 1
ATOM 1488 C C . THR A 1 180 ? -2.338 1.075 -5.367 1.00 91.19 180 THR A C 1
ATOM 1490 O O . THR A 1 180 ? -2.579 -0.068 -5.775 1.00 91.19 180 THR A O 1
ATOM 1493 N N . PRO A 1 181 ? -1.184 1.696 -5.689 1.00 85.88 181 PRO A N 1
ATOM 1494 C CA . PRO A 1 181 ? -0.204 1.117 -6.614 1.00 85.88 181 PRO A CA 1
ATOM 1495 C C . PRO A 1 181 ? 0.270 -0.293 -6.227 1.00 85.88 181 PRO A C 1
ATOM 1497 O O . PRO A 1 181 ? 0.475 -1.138 -7.095 1.00 85.88 181 PRO A O 1
ATOM 1500 N N . GLY A 1 182 ? 0.401 -0.569 -4.923 1.00 83.44 182 GLY A N 1
ATOM 1501 C CA . GLY A 1 182 ? 0.826 -1.880 -4.422 1.00 83.44 182 GLY A CA 1
ATOM 1502 C C . GLY A 1 182 ? -0.164 -3.009 -4.724 1.00 83.44 182 GLY A C 1
ATOM 1503 O O . GLY A 1 182 ? 0.259 -4.128 -4.984 1.00 83.44 182 GLY A O 1
ATOM 1504 N N . SER A 1 183 ? -1.468 -2.722 -4.739 1.00 82.44 183 SER A N 1
ATOM 1505 C CA . SER A 1 183 ? -2.508 -3.715 -5.044 1.00 82.44 183 SER A CA 1
ATOM 1506 C C . SER A 1 183 ? -2.704 -3.902 -6.554 1.00 82.44 183 SER A C 1
ATOM 1508 O O . SER A 1 183 ? -2.927 -5.019 -7.020 1.00 82.44 183 SER A O 1
ATOM 1510 N N . PHE A 1 184 ? -2.538 -2.834 -7.342 1.00 82.44 184 PHE A N 1
ATOM 1511 C CA . PHE A 1 184 ? -2.641 -2.887 -8.805 1.00 82.44 184 PHE A CA 1
ATOM 1512 C C . PHE A 1 184 ? -1.645 -3.879 -9.436 1.00 82.44 184 PHE A C 1
ATOM 1514 O O . PHE A 1 184 ? -2.005 -4.628 -10.341 1.00 82.44 184 PHE A O 1
ATOM 1521 N N . ALA A 1 185 ? -0.413 -3.938 -8.922 1.00 68.75 185 ALA A N 1
ATOM 1522 C CA . ALA A 1 185 ? 0.658 -4.763 -9.484 1.00 68.75 185 ALA A CA 1
ATOM 1523 C C . ALA A 1 185 ? 0.506 -6.283 -9.254 1.00 68.75 185 ALA A C 1
ATOM 1525 O O . ALA A 1 185 ? 1.215 -7.058 -9.886 1.00 68.75 185 ALA A O 1
ATOM 1526 N N . VAL A 1 186 ? -0.385 -6.728 -8.358 1.00 61.94 186 VAL A N 1
ATOM 1527 C CA . VAL A 1 186 ? -0.508 -8.151 -7.968 1.00 61.94 186 VAL A CA 1
ATOM 1528 C C . VAL A 1 186 ? -1.331 -8.976 -8.973 1.00 61.94 186 VAL A C 1
ATOM 1530 O O . VAL A 1 186 ? -1.275 -10.202 -8.949 1.00 61.94 186 VAL A O 1
ATOM 1533 N N . ASN A 1 187 ? -2.068 -8.326 -9.880 1.00 47.59 187 ASN A N 1
ATOM 1534 C CA . ASN A 1 187 ? -2.988 -8.982 -10.820 1.00 47.59 187 ASN A CA 1
ATOM 1535 C C . ASN A 1 187 ? -2.498 -9.011 -12.285 1.00 47.59 187 ASN A C 1
ATOM 1537 O O . ASN A 1 187 ? -3.319 -9.200 -13.185 1.00 47.59 187 ASN A O 1
ATOM 1541 N N . ILE A 1 188 ? -1.193 -8.829 -12.531 1.00 43.22 188 ILE A N 1
ATOM 1542 C CA . ILE A 1 188 ? -0.560 -8.914 -13.864 1.00 43.22 188 ILE A CA 1
ATOM 1543 C C . ILE A 1 188 ? 0.433 -10.077 -13.904 1.00 43.22 188 ILE A C 1
ATOM 1545 O O . ILE A 1 188 ? 1.236 -10.195 -12.953 1.00 43.22 188 ILE A O 1
#

pLDDT: mean 77.54, std 19.68, range [30.86, 97.25]

Organism: NCBI:txid433720

Secondary structure (DSSP, 8-state):
---------------------------------S----GGGHHHHHHTS-------HHHHHHHHHS-HHHHHHHHHHTT-PPPP---PPPPP-SS-SS-SS---PPTTTTT--TT-HHHHHHHHHHHHHHHHHHHHHHHHHHH-TT--HHHHHHHHHHHHHHHHHHHHHT-HHHHHHHS-HHHHGGG-